Protein AF-A0A651GZU2-F1 (afdb_monomer_lite)

Sequence (256 aa):
MTQTIRIALCSALLLCLLSELKAQYVFEMMNGRQLEVFHFNDSAFIDIRFTYDKNSLRNQRIRQYNENLRYEIAERKGDQLTRAELDALVEKNRKSLRPEKRKETYVSRDEVFAIIGSDGNRQILYEYQPEYGNDYTVREMEEFMLGQRDAMLNYKAPLAFWGGAAFGLLGGLAWQNSIFAVSTPIVWTLGTAIPPIHIKERYMHDPSMKTDPYRAGFARNARSRQMIQGLKGSVIGTVAGVLLYSVLANN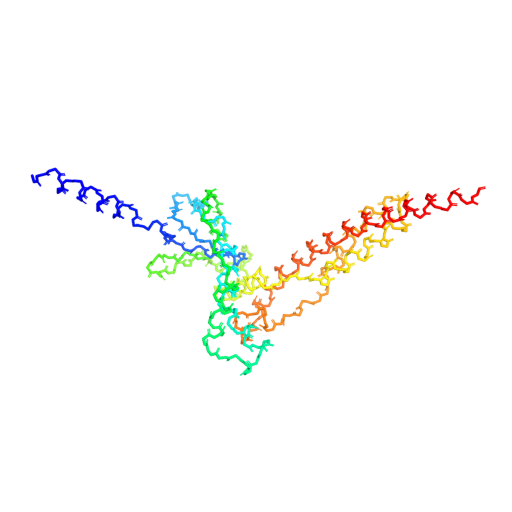VEGIR

Structure (mmCIF, N/CA/C/O backbone):
data_AF-A0A651GZU2-F1
#
_entry.id   AF-A0A651GZU2-F1
#
loop_
_atom_site.group_PDB
_atom_site.id
_atom_site.type_symbol
_atom_site.label_atom_id
_atom_site.label_alt_id
_atom_site.label_comp_id
_atom_site.label_asym_id
_atom_site.label_entity_id
_atom_site.label_seq_id
_atom_site.pdbx_PDB_ins_code
_atom_site.Cartn_x
_atom_site.Cartn_y
_atom_site.Cartn_z
_atom_site.occupancy
_atom_site.B_iso_or_equiv
_atom_site.auth_seq_id
_atom_site.auth_comp_id
_atom_site.auth_asym_id
_atom_site.auth_atom_id
_atom_site.pdbx_PDB_model_num
ATOM 1 N N . MET A 1 1 ? -8.042 41.930 42.481 1.00 55.91 1 MET A N 1
ATOM 2 C CA . MET A 1 1 ? -8.257 40.461 42.521 1.00 55.91 1 MET A CA 1
ATOM 3 C C . MET A 1 1 ? -9.137 39.921 41.387 1.00 55.91 1 MET A C 1
ATOM 5 O O . MET A 1 1 ? -9.062 38.742 41.088 1.00 55.91 1 MET A O 1
ATOM 9 N N . THR A 1 2 ? -9.947 40.747 40.720 1.00 58.69 2 THR A N 1
ATOM 10 C CA . THR A 1 2 ? -10.896 40.325 39.668 1.00 58.69 2 THR A CA 1
ATOM 11 C C . THR A 1 2 ? -10.280 40.129 38.275 1.00 58.69 2 THR A C 1
ATOM 13 O O . THR A 1 2 ? -10.832 39.393 37.462 1.00 58.69 2 THR A O 1
ATOM 16 N N . GLN A 1 3 ? -9.129 40.744 37.982 1.00 61.03 3 GLN A N 1
ATOM 17 C CA . GLN A 1 3 ? -8.496 40.683 36.655 1.00 61.03 3 GLN A CA 1
ATOM 18 C C . GLN A 1 3 ? -7.696 39.390 36.423 1.00 61.03 3 GLN A C 1
ATOM 20 O O . GLN A 1 3 ? -7.779 38.795 35.352 1.00 61.03 3 GLN A O 1
ATOM 25 N N . THR A 1 4 ? -6.986 38.905 37.443 1.00 60.72 4 THR A N 1
ATOM 26 C CA . THR A 1 4 ? -6.216 37.651 37.389 1.00 60.72 4 THR A CA 1
ATOM 27 C C . THR A 1 4 ? -7.116 36.424 37.241 1.00 60.72 4 THR A C 1
ATOM 29 O O . THR A 1 4 ? -6.787 35.513 36.487 1.00 60.72 4 THR A O 1
ATOM 32 N N . ILE A 1 5 ? -8.300 36.438 37.864 1.00 65.88 5 ILE A N 1
ATOM 33 C CA . ILE A 1 5 ? -9.300 35.365 37.732 1.00 65.88 5 ILE A CA 1
ATOM 34 C C . ILE A 1 5 ? -9.856 35.303 36.301 1.00 65.88 5 ILE A C 1
ATOM 36 O O . ILE A 1 5 ? -10.015 34.214 35.758 1.00 65.88 5 ILE A O 1
ATOM 40 N N . ARG A 1 6 ? -10.090 36.451 35.645 1.00 62.12 6 ARG A N 1
ATOM 41 C CA . ARG A 1 6 ? -10.584 36.492 34.254 1.00 62.12 6 ARG A CA 1
ATOM 42 C C . ARG A 1 6 ? -9.559 35.980 33.239 1.00 62.12 6 ARG A C 1
ATOM 44 O O . ARG A 1 6 ? -9.940 35.291 32.299 1.00 62.12 6 ARG A O 1
ATOM 51 N N . ILE A 1 7 ? -8.273 36.274 33.437 1.00 65.88 7 ILE A N 1
ATOM 52 C CA . ILE A 1 7 ? -7.199 35.804 32.545 1.00 65.88 7 ILE A CA 1
ATOM 53 C C . ILE A 1 7 ? -6.989 34.291 32.698 1.00 65.88 7 ILE A C 1
ATOM 55 O O . ILE A 1 7 ? -6.855 33.593 31.692 1.00 65.88 7 ILE A O 1
ATOM 59 N N . ALA A 1 8 ? -7.038 33.768 33.928 1.00 61.47 8 ALA A N 1
ATOM 60 C CA . ALA A 1 8 ? -6.975 32.330 34.194 1.00 61.47 8 ALA A CA 1
ATOM 61 C C . ALA A 1 8 ? -8.190 31.573 33.620 1.00 61.47 8 ALA A C 1
ATOM 63 O O . ALA A 1 8 ? -8.026 30.511 33.024 1.00 61.47 8 ALA A O 1
ATOM 64 N N . LEU A 1 9 ? -9.401 32.142 33.717 1.00 53.81 9 LEU A N 1
ATOM 65 C CA . LEU A 1 9 ? -10.601 31.543 33.123 1.00 53.81 9 LEU A CA 1
ATOM 66 C C . LEU A 1 9 ? -10.538 31.516 31.589 1.00 53.81 9 LEU A C 1
ATOM 68 O O . LEU A 1 9 ? -10.867 30.498 30.991 1.00 53.81 9 LEU A O 1
ATOM 72 N N . CYS A 1 10 ? -10.091 32.604 30.948 1.00 54.59 10 CYS A N 1
ATOM 73 C CA . CYS A 1 10 ? -9.956 32.657 29.488 1.00 54.59 10 CYS A CA 1
ATOM 74 C C . CYS A 1 10 ? -8.882 31.701 28.961 1.00 54.59 10 CYS A C 1
ATOM 76 O O . CYS A 1 10 ? -9.082 31.102 27.912 1.00 54.59 10 CYS A O 1
ATOM 78 N N . SER A 1 11 ? -7.765 31.529 29.672 1.00 54.34 11 SER A N 1
ATOM 79 C CA . SER A 1 11 ? -6.709 30.589 29.267 1.00 54.34 11 SER A CA 1
ATOM 80 C C . SER A 1 11 ? -7.118 29.128 29.480 1.00 54.34 11 SER A C 1
ATOM 82 O O . SER A 1 11 ? -6.839 28.302 28.615 1.00 54.34 11 SER A O 1
ATOM 84 N N . ALA A 1 12 ? -7.873 28.816 30.538 1.00 55.34 12 ALA A N 1
ATOM 85 C CA . ALA A 1 12 ? -8.487 27.499 30.718 1.00 55.34 12 ALA A CA 1
ATOM 86 C C . ALA A 1 12 ? -9.571 27.203 29.659 1.00 55.34 12 ALA A C 1
ATOM 88 O O . ALA A 1 12 ? -9.617 26.100 29.123 1.00 55.34 12 ALA A O 1
ATOM 89 N N . LEU A 1 13 ? -10.392 28.193 29.287 1.00 51.91 13 LEU A N 1
ATOM 90 C CA . LEU A 1 13 ? -11.377 28.071 28.201 1.00 51.91 13 LEU A CA 1
ATOM 91 C C . LEU A 1 13 ? -10.720 27.921 26.821 1.00 51.91 13 LEU A C 1
ATOM 93 O O . LEU A 1 13 ? -11.206 27.138 26.008 1.00 51.91 13 LEU A O 1
ATOM 97 N N . LEU A 1 14 ? -9.597 28.603 26.562 1.00 47.97 14 LEU A N 1
ATOM 98 C CA . LEU A 1 14 ? -8.828 28.434 25.324 1.00 47.97 14 LEU A C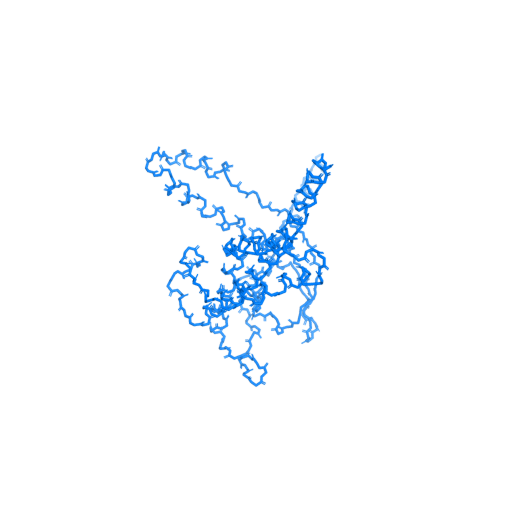A 1
ATOM 99 C C . LEU A 1 14 ? -8.144 27.058 25.257 1.00 47.97 14 LEU A C 1
ATOM 101 O O . LEU A 1 14 ? -8.104 26.457 24.187 1.00 47.97 14 LEU A O 1
ATOM 105 N N . LEU A 1 15 ? -7.647 26.536 26.388 1.00 43.94 15 LEU A N 1
ATOM 106 C CA . LEU A 1 15 ? -7.108 25.173 26.469 1.00 43.94 15 LEU A CA 1
ATOM 107 C C . LEU A 1 15 ? -8.203 24.107 26.300 1.00 43.94 15 LEU A C 1
ATOM 109 O O . LEU A 1 15 ? -7.950 23.091 25.659 1.00 43.94 15 LEU A O 1
ATOM 113 N N . CYS A 1 16 ? -9.420 24.345 26.798 1.00 43.28 16 CYS A N 1
ATOM 114 C CA . CYS A 1 16 ? -10.562 23.455 26.569 1.00 43.28 16 CYS A CA 1
ATOM 115 C C . CYS A 1 16 ? -11.085 23.519 25.123 1.00 43.28 16 CYS A C 1
ATOM 117 O O . CYS A 1 16 ? -11.504 22.497 24.594 1.00 43.28 16 CYS A O 1
ATOM 119 N N . LEU A 1 17 ? -11.014 24.665 24.438 1.00 44.47 17 LEU A N 1
ATOM 120 C CA . LEU A 1 17 ? -11.356 24.771 23.006 1.00 44.47 17 LEU A CA 1
ATOM 121 C C . LEU A 1 17 ? -10.282 24.178 22.078 1.00 44.47 17 LEU A C 1
ATOM 123 O O . LEU A 1 17 ? -10.566 23.868 20.924 1.00 44.47 17 LEU A O 1
ATOM 127 N N . LEU A 1 18 ? -9.064 23.989 22.588 1.00 44.12 18 LEU A N 1
ATOM 128 C CA . LEU A 1 18 ? -7.984 23.252 21.929 1.00 44.12 18 LEU A CA 1
ATOM 129 C C . LEU A 1 18 ? -7.973 21.760 22.294 1.00 44.12 18 LEU A C 1
ATOM 131 O O . LEU A 1 18 ? -7.063 21.047 21.860 1.00 44.12 18 LEU A O 1
ATOM 135 N N . SER A 1 19 ? -8.968 21.277 23.052 1.00 45.12 19 SER A N 1
ATOM 136 C CA . SER A 1 19 ? -9.150 19.846 23.283 1.00 45.12 19 SER A CA 1
ATOM 137 C C . SER A 1 19 ? -9.520 19.151 21.966 1.00 45.12 19 SER A C 1
ATOM 139 O O . SER A 1 19 ? -10.658 19.089 21.525 1.00 45.12 19 SER A O 1
ATOM 141 N N . GLU A 1 20 ? -8.467 18.685 21.302 1.00 51.09 20 GLU A N 1
ATOM 142 C CA . GLU A 1 20 ? -8.437 17.492 20.472 1.00 51.09 20 GLU A CA 1
ATOM 143 C C . GLU A 1 20 ? -9.495 17.419 19.360 1.00 51.09 20 GLU A C 1
ATOM 145 O O . GLU A 1 20 ? -10.413 16.603 19.389 1.00 51.09 20 GLU A O 1
ATOM 150 N N . LEU A 1 21 ? -9.257 18.148 18.264 1.00 53.88 21 LEU A N 1
ATOM 151 C CA . LEU A 1 21 ? -9.738 17.733 16.937 1.00 53.88 21 LEU A CA 1
ATOM 152 C C . LEU A 1 21 ? -8.986 16.464 16.489 1.00 53.88 21 LEU A C 1
ATOM 154 O O . LEU A 1 21 ? -8.267 16.482 15.490 1.00 53.88 21 LEU A O 1
ATOM 158 N N . LYS A 1 22 ? -9.108 15.381 17.264 1.00 68.06 22 LYS A N 1
ATOM 159 C CA . LYS A 1 22 ? -8.737 14.029 16.848 1.00 68.06 22 LYS A CA 1
ATOM 160 C C . LYS A 1 22 ? -9.661 13.611 15.705 1.00 68.06 22 LYS A C 1
ATOM 162 O O . LYS A 1 22 ? -10.775 14.121 15.574 1.00 68.06 22 LYS A O 1
ATOM 167 N N . ALA A 1 23 ? -9.182 12.709 14.852 1.00 73.38 23 ALA A N 1
ATOM 168 C CA . ALA A 1 23 ? -10.022 12.117 13.820 1.00 73.38 23 ALA A CA 1
ATOM 169 C C . ALA A 1 23 ? -11.273 11.513 14.473 1.00 73.38 23 ALA A C 1
ATOM 171 O O . ALA A 1 23 ? -11.166 10.729 15.415 1.00 73.38 23 ALA A O 1
ATOM 172 N N . GLN A 1 24 ? -12.443 11.929 13.997 1.00 87.38 24 GLN A N 1
ATOM 173 C CA . GLN A 1 24 ? -13.726 11.488 14.539 1.00 87.38 24 GLN A CA 1
ATOM 174 C C . GLN A 1 24 ? -14.173 10.172 13.906 1.00 87.38 24 GLN A C 1
ATOM 176 O O . GLN A 1 24 ? -14.943 9.437 14.511 1.00 87.38 24 GLN A O 1
ATOM 181 N N . TYR A 1 25 ? -13.682 9.871 12.703 1.00 93.44 25 TYR A N 1
ATOM 182 C CA . TYR A 1 25 ? -14.081 8.699 11.941 1.00 93.44 25 TYR A CA 1
ATOM 183 C C . TYR A 1 25 ? -12.868 8.027 11.300 1.00 93.44 25 TYR A C 1
ATOM 185 O O . TYR A 1 25 ? -11.870 8.677 10.975 1.00 93.44 25 TYR A O 1
ATOM 193 N N . VAL A 1 26 ? -12.971 6.723 11.065 1.00 94.94 26 VAL A N 1
ATOM 194 C CA . VAL A 1 26 ? -12.041 5.976 10.216 1.00 94.94 26 VAL A CA 1
ATOM 195 C C . VAL A 1 26 ? -12.819 5.400 9.049 1.00 94.94 26 VAL A C 1
ATOM 197 O O . VAL A 1 26 ? -13.748 4.619 9.235 1.00 94.94 26 VAL A O 1
ATOM 200 N N . PHE A 1 27 ? -12.439 5.795 7.838 1.00 96.06 27 PHE A N 1
ATOM 201 C CA . PHE A 1 27 ? -13.004 5.225 6.621 1.00 96.06 27 PHE A CA 1
ATOM 202 C C . PHE A 1 27 ? -12.150 4.038 6.199 1.00 96.06 27 PHE A C 1
ATOM 204 O O . PHE A 1 27 ? -10.947 4.187 5.959 1.00 96.06 27 PHE A O 1
ATOM 211 N N . GLU A 1 28 ? -12.772 2.870 6.100 1.00 96.19 28 GLU A N 1
ATOM 212 C CA . GLU A 1 28 ? -12.188 1.695 5.469 1.00 96.19 28 GLU A CA 1
ATOM 213 C C . GLU A 1 28 ? -12.571 1.699 3.994 1.00 96.19 28 GLU A C 1
ATOM 215 O O . GLU A 1 28 ? -13.737 1.574 3.638 1.00 96.19 28 GLU A O 1
ATOM 220 N N . MET A 1 29 ? -11.580 1.879 3.131 1.00 96.50 29 MET A N 1
ATOM 221 C CA . MET A 1 29 ? -11.772 1.935 1.686 1.00 96.50 29 MET A CA 1
ATOM 222 C C . MET A 1 29 ? -11.686 0.531 1.089 1.00 96.50 29 MET A C 1
ATOM 224 O O . MET A 1 29 ? -10.822 -0.247 1.497 1.00 96.50 29 MET A O 1
ATOM 228 N N . MET A 1 30 ? -12.436 0.262 0.018 1.00 95.44 30 MET A N 1
ATOM 229 C CA . MET A 1 30 ? -12.405 -1.010 -0.727 1.00 95.44 30 MET A CA 1
ATOM 230 C C . MET A 1 30 ? -11.037 -1.376 -1.331 1.00 95.44 30 MET A C 1
ATOM 232 O O . MET A 1 30 ? -10.830 -2.489 -1.803 1.00 95.44 30 MET A O 1
ATOM 236 N N . ASN A 1 31 ? -10.078 -0.446 -1.330 1.00 94.00 31 ASN A N 1
ATOM 237 C CA . ASN A 1 31 ? -8.689 -0.687 -1.734 1.00 94.00 31 ASN A CA 1
ATOM 238 C C . ASN A 1 31 ? -7.745 -1.036 -0.558 1.00 94.00 31 ASN A C 1
ATOM 240 O O . ASN A 1 31 ? -6.517 -1.038 -0.727 1.00 94.00 31 ASN A O 1
ATOM 244 N N . GLY A 1 32 ? -8.300 -1.273 0.635 1.00 93.38 32 GLY A N 1
ATOM 245 C CA . GLY A 1 32 ? -7.585 -1.629 1.861 1.00 93.38 32 GLY A CA 1
ATOM 246 C C . GLY A 1 32 ? -6.998 -0.442 2.632 1.00 93.38 32 GLY A C 1
ATOM 247 O O . GLY A 1 32 ? -6.375 -0.636 3.682 1.00 93.38 32 GLY A O 1
ATOM 248 N N . ARG A 1 33 ? -7.157 0.800 2.147 1.00 94.19 33 ARG A N 1
ATOM 249 C CA . ARG A 1 33 ? -6.709 2.004 2.870 1.00 94.19 33 ARG A CA 1
ATOM 250 C C . ARG A 1 33 ? -7.624 2.307 4.046 1.00 94.19 33 ARG A C 1
ATOM 252 O O . ARG A 1 33 ? -8.837 2.200 3.937 1.00 94.19 33 ARG A O 1
ATOM 259 N N . GLN A 1 34 ? -7.015 2.768 5.132 1.00 94.12 34 GLN A N 1
ATOM 260 C CA . GLN A 1 34 ? -7.721 3.406 6.234 1.00 94.12 34 GLN A CA 1
ATOM 261 C C . GLN A 1 34 ? -7.415 4.897 6.219 1.00 94.12 34 GLN A C 1
ATOM 263 O O . GLN A 1 34 ? -6.249 5.306 6.163 1.00 94.12 34 GLN A O 1
ATOM 268 N N . LEU A 1 35 ? -8.464 5.710 6.225 1.00 94.38 35 LEU A N 1
ATOM 269 C CA . LEU A 1 35 ? -8.351 7.160 6.263 1.00 94.38 35 LEU A CA 1
ATOM 270 C C . LEU A 1 35 ? -8.877 7.653 7.605 1.00 94.38 35 LEU A C 1
ATOM 272 O O . LEU A 1 35 ? -10.022 7.401 7.954 1.00 94.38 35 LEU A O 1
ATOM 276 N N . GLU A 1 36 ? -8.025 8.358 8.344 1.00 92.81 36 GLU A N 1
ATOM 277 C CA . GLU A 1 36 ? -8.431 9.115 9.525 1.00 92.81 36 GLU A CA 1
ATOM 278 C C . GLU A 1 36 ? -9.166 10.375 9.029 1.00 92.81 36 GLU A C 1
ATOM 280 O O . GLU A 1 36 ? -8.565 11.238 8.375 1.00 92.81 36 GLU A O 1
ATOM 285 N N . VAL A 1 37 ? -10.478 10.430 9.273 1.00 93.94 37 VAL A N 1
ATOM 286 C CA . VAL A 1 37 ? -11.408 11.453 8.782 1.00 93.94 37 VAL A CA 1
ATOM 287 C C . VAL A 1 37 ? -11.870 12.335 9.940 1.00 93.94 37 VAL A C 1
ATOM 289 O O . VAL A 1 37 ? -12.304 11.863 10.989 1.00 93.94 37 VAL A O 1
ATOM 292 N N . PHE A 1 38 ? -11.773 13.648 9.749 1.00 91.88 38 PHE A N 1
ATOM 293 C CA . PHE A 1 38 ? -12.134 14.639 10.768 1.00 91.88 38 PHE A CA 1
ATOM 294 C C . PHE A 1 38 ? -13.598 15.050 10.674 1.00 91.88 38 PHE A C 1
ATOM 296 O O . PHE A 1 38 ? -14.260 15.238 11.685 1.00 91.88 38 PHE A O 1
ATOM 303 N N . HIS A 1 39 ? -14.080 15.216 9.447 1.00 89.69 39 HIS A N 1
ATOM 304 C CA . HIS A 1 39 ? -15.441 15.620 9.142 1.00 89.69 39 HIS A CA 1
ATOM 305 C C . HIS A 1 39 ? -15.813 15.060 7.775 1.00 89.69 39 HIS A C 1
ATOM 307 O O . HIS A 1 39 ? -14.976 15.057 6.864 1.00 89.69 39 HIS A O 1
ATOM 313 N N . PHE A 1 40 ? -17.056 14.618 7.633 1.00 92.12 40 PHE A N 1
ATOM 314 C CA . PHE A 1 40 ? -17.629 14.242 6.353 1.00 92.12 40 PHE A CA 1
ATOM 315 C C . PHE A 1 40 ? -19.070 14.730 6.256 1.00 92.12 40 PHE A C 1
ATOM 317 O O . PHE A 1 40 ? -19.744 14.925 7.267 1.00 92.12 40 PHE A O 1
ATOM 324 N N . ASN A 1 41 ? -19.515 14.944 5.026 1.00 89.31 41 ASN A N 1
ATOM 325 C CA . ASN A 1 41 ? -20.879 15.310 4.702 1.00 89.31 41 ASN A CA 1
ATOM 326 C C . ASN A 1 41 ? -21.448 14.254 3.747 1.00 89.31 41 ASN A C 1
ATOM 328 O O . ASN A 1 41 ? -20.964 14.121 2.623 1.00 89.31 41 ASN A O 1
ATOM 332 N N . ASP A 1 42 ? -22.466 13.533 4.217 1.00 83.31 42 ASP A N 1
ATOM 333 C CA . ASP A 1 42 ? -23.165 12.465 3.486 1.00 83.31 42 ASP A CA 1
ATOM 334 C C . ASP A 1 42 ? -24.478 12.947 2.836 1.00 83.31 42 ASP A C 1
ATOM 336 O O . ASP A 1 42 ? -25.375 12.169 2.539 1.00 83.31 42 ASP A O 1
ATOM 340 N N . SER A 1 43 ? -24.643 14.261 2.645 1.00 76.12 43 SER A N 1
ATOM 341 C CA . SER A 1 43 ? -25.852 14.823 2.014 1.00 76.12 43 SER A CA 1
ATOM 342 C C . SER A 1 43 ? -25.973 14.522 0.517 1.00 76.12 43 SER A C 1
ATOM 344 O O . SER A 1 43 ? -27.037 14.736 -0.063 1.00 76.12 43 SER A O 1
ATOM 346 N N . ALA A 1 44 ? -24.906 14.038 -0.121 1.00 67.31 44 ALA A N 1
ATOM 347 C CA . ALA A 1 44 ? -24.925 13.631 -1.515 1.00 67.31 44 ALA A CA 1
ATOM 348 C C . ALA A 1 44 ? -25.074 12.108 -1.603 1.00 67.31 44 ALA A C 1
ATOM 350 O O . ALA A 1 44 ? -24.229 11.363 -1.124 1.00 67.31 44 ALA A O 1
ATOM 351 N N . PHE A 1 45 ? -26.133 11.650 -2.274 1.00 72.38 45 PHE A N 1
ATOM 352 C CA . PHE A 1 45 ? -26.441 10.225 -2.456 1.00 72.38 45 PHE A CA 1
ATOM 353 C C . PHE A 1 45 ? -25.358 9.422 -3.206 1.00 72.38 45 PHE A C 1
ATOM 355 O O . PHE A 1 45 ? -25.438 8.199 -3.239 1.00 72.38 45 PHE A O 1
ATOM 362 N N . ILE A 1 46 ? -24.375 10.089 -3.821 1.00 81.75 46 ILE A N 1
ATOM 363 C CA . ILE A 1 46 ? -23.365 9.469 -4.692 1.00 81.75 46 ILE A CA 1
ATOM 364 C C . ILE A 1 46 ? -21.962 9.636 -4.093 1.00 81.75 46 ILE A C 1
ATOM 366 O O . ILE A 1 46 ? -21.291 8.646 -3.814 1.00 81.75 46 ILE A O 1
ATOM 370 N N . ASP A 1 47 ? -21.547 10.880 -3.833 1.00 91.75 47 ASP A N 1
ATOM 371 C CA . ASP A 1 47 ? -20.189 11.196 -3.387 1.00 91.75 47 ASP A CA 1
ATOM 372 C C . ASP A 1 47 ? -20.145 11.664 -1.932 1.00 91.75 47 ASP A C 1
ATOM 374 O O . ASP A 1 47 ? -20.716 12.692 -1.567 1.00 91.75 47 ASP A O 1
ATOM 378 N N . ILE A 1 48 ? -19.350 10.984 -1.113 1.00 93.19 48 ILE A N 1
ATOM 379 C CA . ILE A 1 48 ? -19.058 11.405 0.253 1.00 93.19 48 ILE A CA 1
ATOM 380 C C . ILE A 1 48 ? -17.930 12.430 0.202 1.00 93.19 48 ILE A C 1
ATOM 382 O O . ILE A 1 48 ? -16.800 12.124 -0.193 1.00 93.19 48 ILE A O 1
ATOM 386 N N . ARG A 1 49 ? -18.207 13.661 0.642 1.00 94.44 49 ARG A N 1
ATOM 387 C CA . ARG A 1 49 ? -17.175 14.692 0.800 1.00 94.44 49 ARG A CA 1
ATOM 388 C C . ARG A 1 49 ? -16.606 14.643 2.208 1.00 94.44 49 ARG A C 1
ATOM 390 O O . ARG A 1 49 ? -17.359 14.696 3.175 1.00 94.44 49 ARG A O 1
ATOM 397 N N . PHE A 1 50 ? -15.284 14.590 2.339 1.00 94.56 50 PHE A N 1
ATOM 398 C CA . PHE A 1 50 ? -14.638 14.465 3.641 1.00 94.56 50 PHE A CA 1
ATOM 399 C C . PHE A 1 50 ? -13.262 15.130 3.708 1.00 94.56 50 PHE A C 1
ATOM 401 O O . PHE A 1 50 ? -12.575 15.338 2.705 1.00 94.56 50 PHE A O 1
ATOM 408 N N . THR A 1 51 ? -12.845 15.453 4.933 1.00 95.38 51 THR A N 1
ATOM 409 C CA . THR A 1 51 ? -11.503 15.959 5.242 1.00 95.38 51 THR A CA 1
ATOM 410 C C . THR A 1 51 ? -10.702 14.879 5.951 1.00 95.38 51 THR A C 1
ATOM 412 O O . THR A 1 51 ? -11.110 14.405 7.010 1.00 95.38 51 THR A O 1
ATOM 415 N N . TYR A 1 52 ? -9.540 14.525 5.401 1.00 94.88 52 TYR A N 1
ATOM 416 C CA . TYR A 1 52 ? -8.688 13.454 5.924 1.00 94.88 52 TYR A CA 1
ATOM 417 C C . TYR A 1 52 ? -7.238 13.892 6.126 1.00 94.88 52 TYR A C 1
ATOM 419 O O . TYR A 1 52 ? -6.778 14.874 5.531 1.00 94.88 52 TYR A O 1
ATOM 427 N N . ASP A 1 53 ? -6.491 13.140 6.939 1.00 94.06 53 ASP A N 1
ATOM 428 C CA . ASP A 1 53 ? -5.041 13.314 7.046 1.00 94.06 53 ASP A CA 1
ATOM 429 C C . ASP A 1 53 ? -4.319 12.664 5.853 1.00 94.06 53 ASP A C 1
ATOM 431 O O . ASP A 1 53 ? -4.234 11.443 5.724 1.00 94.06 53 ASP A O 1
ATOM 435 N N . LYS A 1 54 ? -3.699 13.481 4.994 1.00 93.88 54 LYS A N 1
ATOM 436 C CA . LYS A 1 54 ? -2.866 13.013 3.876 1.00 93.88 54 LYS A CA 1
ATOM 437 C C . LYS A 1 54 ? -1.676 12.167 4.344 1.00 93.88 54 LYS A C 1
ATOM 439 O O . LYS A 1 54 ? -1.160 11.355 3.570 1.00 93.88 54 LYS A O 1
ATOM 444 N N . ASN A 1 55 ? -1.207 12.372 5.573 1.00 94.00 55 ASN A N 1
ATOM 445 C CA . ASN A 1 55 ? -0.108 11.616 6.158 1.00 94.00 55 ASN A CA 1
ATOM 446 C C . ASN A 1 55 ? -0.563 10.332 6.871 1.00 94.00 55 ASN A C 1
ATOM 448 O O . ASN A 1 55 ? 0.322 9.576 7.277 1.00 94.00 55 ASN A O 1
ATOM 452 N N . SER A 1 56 ? -1.866 10.018 6.933 1.00 91.31 56 SER A N 1
ATOM 453 C CA . SER A 1 56 ? -2.412 8.890 7.706 1.00 91.31 56 SER A CA 1
ATOM 454 C C . SER A 1 56 ? -1.716 7.566 7.389 1.00 91.31 56 SER A C 1
ATOM 456 O O . SER A 1 56 ? -1.139 6.938 8.268 1.00 91.31 56 SER A O 1
ATOM 458 N N . LEU A 1 57 ? -1.626 7.189 6.109 1.00 90.06 57 LEU A N 1
ATOM 459 C CA . LEU A 1 57 ? -0.995 5.936 5.679 1.00 90.06 57 LEU A CA 1
ATOM 460 C C . LEU A 1 57 ? 0.502 5.890 6.021 1.00 90.06 57 LEU A C 1
ATOM 462 O O . LEU A 1 57 ? 1.075 4.836 6.298 1.00 90.06 57 LEU A O 1
ATOM 466 N N . ARG A 1 58 ? 1.179 7.041 5.967 1.00 92.50 58 ARG A N 1
ATOM 467 C CA . ARG A 1 58 ? 2.593 7.122 6.337 1.00 92.50 58 ARG A CA 1
ATOM 468 C C . ARG A 1 58 ? 2.764 7.000 7.847 1.00 92.50 58 ARG A C 1
ATOM 470 O O . ARG A 1 58 ? 3.681 6.306 8.277 1.00 92.50 58 ARG A O 1
ATOM 477 N N . ASN A 1 59 ? 1.890 7.638 8.613 1.00 92.75 59 ASN A N 1
ATOM 478 C CA . ASN A 1 59 ? 1.839 7.537 10.061 1.00 92.75 59 ASN A CA 1
ATOM 479 C C . ASN A 1 59 ? 1.484 6.110 10.499 1.00 92.75 59 ASN A C 1
ATOM 481 O O . ASN A 1 59 ? 2.150 5.595 11.386 1.00 92.75 59 ASN A O 1
ATOM 485 N N . GLN A 1 60 ? 0.581 5.415 9.804 1.00 90.56 60 GLN A N 1
ATOM 486 C CA . GLN A 1 60 ? 0.269 4.000 10.027 1.00 90.56 60 GLN A CA 1
ATOM 487 C C . GLN A 1 60 ? 1.507 3.111 9.858 1.00 90.56 60 GLN A C 1
ATOM 489 O O . GLN A 1 60 ? 1.827 2.331 10.748 1.00 90.56 60 GLN A O 1
ATOM 494 N N . ARG A 1 61 ? 2.289 3.296 8.781 1.00 91.19 61 ARG A N 1
ATOM 495 C CA . ARG A 1 61 ? 3.573 2.582 8.620 1.00 91.19 61 ARG A CA 1
ATOM 496 C C . ARG A 1 61 ? 4.573 2.896 9.731 1.00 91.19 61 ARG A C 1
ATOM 498 O O . ARG A 1 61 ? 5.368 2.036 10.090 1.00 91.19 61 ARG A O 1
ATOM 505 N N . ILE A 1 62 ? 4.593 4.135 10.225 1.00 92.94 62 ILE A N 1
ATOM 506 C CA . ILE A 1 62 ? 5.476 4.535 11.327 1.00 92.94 62 ILE A CA 1
ATOM 507 C C . ILE A 1 62 ? 5.022 3.889 12.640 1.00 92.94 62 ILE A C 1
ATOM 509 O O . ILE A 1 62 ? 5.877 3.377 13.355 1.00 92.94 62 ILE A O 1
ATOM 513 N N . ARG A 1 63 ? 3.713 3.869 12.933 1.00 91.50 63 ARG A N 1
ATOM 514 C CA . ARG A 1 63 ? 3.132 3.182 14.099 1.00 91.50 63 ARG A CA 1
ATOM 515 C C . ARG A 1 63 ? 3.510 1.703 14.079 1.00 91.50 63 ARG A C 1
ATOM 517 O O . ARG A 1 63 ? 4.200 1.260 14.986 1.00 91.50 63 ARG A O 1
ATOM 524 N N . GLN A 1 64 ? 3.238 1.017 12.971 1.00 90.12 64 GLN A N 1
ATOM 525 C CA . GLN A 1 64 ? 3.576 -0.396 12.802 1.00 90.12 64 GLN A CA 1
ATOM 526 C C . GLN A 1 64 ? 5.090 -0.666 12.904 1.00 90.12 64 GLN A C 1
ATOM 528 O O . GLN A 1 64 ? 5.521 -1.637 13.518 1.00 90.12 64 GLN A O 1
ATOM 533 N N . TYR A 1 65 ? 5.930 0.204 12.329 1.00 91.12 65 TYR A N 1
ATOM 534 C CA . TYR A 1 65 ? 7.384 0.105 12.490 1.00 91.12 65 TYR A CA 1
ATOM 535 C C . TYR A 1 65 ? 7.800 0.253 13.957 1.00 91.12 65 TYR A C 1
ATOM 537 O O . TYR A 1 65 ? 8.622 -0.521 14.428 1.00 91.12 65 TYR A O 1
ATOM 545 N N . ASN A 1 66 ? 7.244 1.233 14.673 1.00 92.00 66 ASN A N 1
ATOM 546 C CA . ASN A 1 66 ? 7.565 1.483 16.076 1.00 92.00 66 ASN A CA 1
ATOM 547 C C . ASN A 1 66 ? 7.075 0.344 16.989 1.00 92.00 66 ASN A C 1
ATOM 549 O O . ASN A 1 66 ? 7.780 -0.005 17.929 1.00 92.00 66 ASN A O 1
ATOM 553 N N . GLU A 1 67 ? 5.915 -0.250 16.698 1.00 89.31 67 GLU A N 1
ATOM 554 C CA . GLU A 1 67 ? 5.384 -1.430 17.399 1.00 89.31 67 GLU A CA 1
ATOM 555 C C . GLU A 1 67 ? 6.311 -2.641 17.228 1.00 89.31 67 GLU A C 1
ATOM 557 O O . GLU A 1 67 ? 6.671 -3.303 18.201 1.00 89.31 67 GLU A O 1
ATOM 562 N N . ASN A 1 68 ? 6.788 -2.875 16.003 1.00 89.00 68 ASN A N 1
ATOM 563 C CA . ASN A 1 68 ? 7.669 -4.001 15.691 1.00 89.00 68 ASN A CA 1
ATOM 564 C C . ASN A 1 68 ? 9.137 -3.772 16.087 1.00 89.00 68 ASN A C 1
ATOM 566 O O . ASN A 1 68 ? 9.918 -4.722 16.144 1.00 89.00 68 ASN A O 1
ATOM 570 N N . LEU A 1 69 ? 9.528 -2.530 16.385 1.00 90.56 69 LEU A N 1
ATOM 571 C CA . LEU A 1 69 ? 10.916 -2.138 16.628 1.00 90.56 69 LEU A CA 1
ATOM 572 C C . LEU A 1 69 ? 11.547 -2.898 17.797 1.00 90.56 69 LEU A C 1
ATOM 574 O O . LEU A 1 69 ? 12.712 -3.288 17.726 1.00 90.56 69 LEU A O 1
ATOM 578 N N . ARG A 1 70 ? 10.775 -3.133 18.863 1.00 87.00 70 ARG A N 1
ATOM 579 C CA . ARG A 1 70 ? 11.246 -3.882 20.033 1.00 87.00 70 ARG A CA 1
ATOM 580 C C . ARG A 1 70 ? 11.621 -5.312 19.661 1.00 87.00 70 ARG A C 1
ATOM 582 O O . ARG A 1 70 ? 12.714 -5.756 20.004 1.00 87.00 70 ARG A O 1
ATOM 589 N N . TYR A 1 71 ? 10.738 -5.994 18.937 1.00 87.62 71 TYR A N 1
ATOM 590 C CA . TYR A 1 71 ? 10.960 -7.362 18.477 1.00 87.62 71 TYR A CA 1
ATOM 591 C C . TYR A 1 71 ? 12.150 -7.434 17.513 1.00 87.62 71 TYR A C 1
ATOM 593 O O . TYR A 1 71 ? 13.025 -8.272 17.686 1.00 87.62 71 TYR A O 1
ATOM 601 N N . GLU A 1 72 ? 12.257 -6.491 16.572 1.00 88.50 72 GLU A N 1
ATOM 602 C CA . GLU A 1 72 ? 13.346 -6.449 15.584 1.00 88.50 72 GLU A CA 1
ATOM 603 C C . GLU A 1 72 ? 14.727 -6.170 16.215 1.00 88.50 72 GLU A C 1
ATOM 605 O O . GLU A 1 72 ? 15.764 -6.591 15.694 1.00 88.50 72 GLU A O 1
ATOM 610 N N . ILE A 1 73 ? 14.784 -5.403 17.310 1.00 88.62 73 ILE A N 1
ATOM 611 C CA . ILE A 1 73 ? 16.034 -5.160 18.048 1.00 88.62 73 ILE A CA 1
ATOM 612 C C . ILE A 1 73 ? 16.397 -6.385 18.890 1.00 88.62 73 ILE A C 1
ATOM 614 O O . ILE A 1 73 ? 17.561 -6.789 18.874 1.00 88.62 73 ILE A O 1
ATOM 618 N N . ALA A 1 74 ? 15.420 -6.979 19.580 1.00 86.44 74 ALA A N 1
ATOM 619 C CA . ALA A 1 74 ? 15.616 -8.190 20.371 1.00 86.44 74 ALA A CA 1
ATOM 620 C C . ALA A 1 74 ? 16.101 -9.364 19.504 1.00 86.44 74 ALA A C 1
ATOM 622 O O . ALA A 1 74 ? 17.084 -10.008 19.850 1.00 86.44 74 ALA A O 1
ATOM 623 N N . GLU A 1 75 ? 15.502 -9.580 18.331 1.00 88.31 75 GLU A N 1
ATOM 624 C CA . GLU A 1 75 ? 15.911 -10.639 17.398 1.00 88.31 75 GLU A CA 1
ATOM 625 C C . GLU A 1 75 ? 17.357 -10.455 16.906 1.00 88.31 75 GLU A C 1
ATOM 627 O O . GLU A 1 75 ? 18.124 -11.411 16.831 1.00 88.31 75 GLU A O 1
ATOM 632 N N . ARG A 1 76 ? 17.769 -9.216 16.604 1.00 88.50 76 ARG A N 1
ATOM 633 C CA . ARG A 1 76 ? 19.117 -8.935 16.081 1.00 88.50 76 ARG A CA 1
ATOM 634 C C . ARG A 1 76 ? 20.226 -9.015 17.122 1.00 88.50 76 ARG A C 1
ATOM 636 O O . ARG A 1 76 ? 21.365 -9.288 16.754 1.00 88.50 76 ARG A O 1
ATOM 643 N N . LYS A 1 77 ? 19.930 -8.673 18.376 1.00 87.31 77 LYS A N 1
ATOM 644 C CA . LYS A 1 77 ? 20.937 -8.539 19.442 1.00 87.31 77 LYS A CA 1
ATOM 645 C C . LYS A 1 77 ? 20.861 -9.648 20.499 1.00 87.31 77 LYS A C 1
ATOM 647 O O . LYS A 1 77 ? 21.769 -9.744 21.319 1.00 87.31 77 LYS A O 1
ATOM 652 N N . GLY A 1 78 ? 19.842 -10.507 20.439 1.00 75.00 78 GLY A N 1
ATOM 653 C CA . GLY A 1 78 ? 19.666 -11.650 21.335 1.00 75.00 78 GLY A CA 1
ATOM 654 C C . GLY A 1 78 ? 19.617 -11.257 22.815 1.00 75.00 78 GLY A C 1
ATOM 655 O O . GLY A 1 78 ? 19.301 -10.118 23.162 1.00 75.00 78 GLY A O 1
ATOM 656 N N . ASP A 1 79 ? 19.999 -12.194 23.684 1.00 78.06 79 ASP A N 1
ATOM 657 C CA . ASP A 1 79 ? 20.001 -12.044 25.151 1.00 78.06 79 ASP A CA 1
ATOM 658 C C . ASP A 1 79 ? 21.091 -11.096 25.692 1.00 78.06 79 ASP A C 1
ATOM 660 O O . ASP A 1 79 ? 21.279 -10.972 26.899 1.00 78.06 79 ASP A O 1
ATOM 664 N N . GLN A 1 80 ? 21.840 -10.419 24.816 1.00 83.69 80 GLN A N 1
ATOM 665 C CA . GLN A 1 80 ? 22.972 -9.568 25.204 1.00 83.69 80 GLN A CA 1
ATOM 666 C C . GLN A 1 80 ? 22.551 -8.208 25.778 1.00 83.69 80 GLN A C 1
ATOM 668 O O . GLN A 1 80 ? 23.398 -7.465 26.265 1.00 83.69 80 GLN A O 1
ATOM 673 N N . LEU A 1 81 ? 21.268 -7.853 25.686 1.00 84.56 81 LEU A N 1
ATOM 674 C CA . LEU A 1 81 ? 20.743 -6.569 26.140 1.00 84.56 81 LEU A CA 1
ATOM 675 C C . LEU A 1 81 ? 19.958 -6.721 27.431 1.00 84.56 81 LEU A C 1
ATOM 677 O O . LEU A 1 81 ? 19.011 -7.504 27.520 1.00 84.56 81 LEU A O 1
ATOM 681 N N . THR A 1 82 ? 20.254 -5.855 28.390 1.00 91.31 82 THR A N 1
ATOM 682 C CA . THR A 1 82 ? 19.337 -5.636 29.505 1.00 91.31 82 THR A CA 1
ATOM 683 C C . THR A 1 82 ? 18.044 -4.978 29.011 1.00 91.31 82 THR A C 1
ATOM 685 O O . THR A 1 82 ? 18.011 -4.267 28.001 1.00 91.31 82 THR A O 1
ATOM 688 N N . ARG A 1 83 ? 16.947 -5.162 29.757 1.00 88.06 83 ARG A N 1
ATOM 689 C CA . ARG A 1 83 ? 15.648 -4.542 29.438 1.00 88.06 83 ARG A CA 1
ATOM 690 C C . ARG A 1 83 ? 15.747 -3.017 29.296 1.00 88.06 83 ARG A C 1
ATOM 692 O O . ARG A 1 83 ? 15.140 -2.457 28.391 1.00 88.06 83 ARG A O 1
ATOM 699 N N . ALA A 1 84 ? 16.544 -2.370 30.147 1.00 91.25 84 ALA A N 1
ATOM 700 C CA . ALA A 1 84 ? 16.747 -0.924 30.120 1.00 91.25 84 ALA A CA 1
ATOM 701 C C . ALA A 1 84 ? 17.494 -0.459 28.857 1.00 91.25 84 ALA A C 1
ATOM 703 O O . ALA A 1 84 ? 17.107 0.532 28.240 1.00 91.25 84 ALA A O 1
ATOM 704 N N . GLU A 1 85 ? 18.527 -1.189 28.431 1.00 91.88 85 GLU A N 1
ATOM 705 C CA . GLU A 1 85 ? 19.250 -0.887 27.191 1.00 91.88 85 GLU A CA 1
ATOM 706 C C . GLU A 1 85 ? 18.377 -1.114 25.955 1.00 91.88 85 GLU A C 1
ATOM 708 O O . GLU A 1 85 ? 18.422 -0.318 25.015 1.00 91.88 85 GLU A O 1
ATOM 713 N N . LEU A 1 86 ? 17.556 -2.171 25.956 1.00 90.31 86 LEU A N 1
ATOM 714 C CA . LEU A 1 86 ? 16.588 -2.424 24.892 1.00 90.31 86 LEU A CA 1
ATOM 715 C C . LEU A 1 86 ? 15.590 -1.268 24.775 1.00 90.31 86 LEU A C 1
ATOM 717 O O . LEU A 1 86 ? 15.393 -0.751 23.678 1.00 90.31 86 LEU A O 1
ATOM 721 N N . ASP A 1 87 ? 15.002 -0.837 25.890 1.00 91.88 87 ASP A N 1
ATOM 722 C CA . ASP A 1 87 ? 14.024 0.252 25.902 1.00 91.88 87 ASP A CA 1
ATOM 723 C C . ASP A 1 87 ? 14.671 1.583 25.448 1.00 91.88 87 ASP A C 1
ATOM 725 O O . ASP A 1 87 ? 14.096 2.304 24.629 1.00 91.88 87 ASP A O 1
ATOM 729 N N . ALA A 1 88 ? 15.916 1.864 25.857 1.00 93.50 88 ALA A N 1
ATOM 730 C CA . ALA A 1 88 ? 16.673 3.027 25.383 1.00 93.50 88 ALA A CA 1
ATOM 731 C C . ALA A 1 88 ? 16.967 2.974 23.869 1.00 93.50 88 ALA A C 1
ATOM 733 O O . ALA A 1 88 ? 16.887 3.990 23.173 1.00 93.50 88 ALA A O 1
ATOM 734 N N . LEU A 1 89 ? 17.287 1.792 23.330 1.00 91.81 89 LEU A N 1
ATOM 735 C CA . LEU A 1 89 ? 17.498 1.596 21.893 1.00 91.81 89 LEU A CA 1
ATOM 736 C C . LEU A 1 89 ? 16.204 1.713 21.087 1.00 91.81 89 LEU A C 1
ATOM 738 O O . LEU A 1 89 ? 16.240 2.236 19.970 1.00 91.81 89 LEU A O 1
ATOM 742 N N . VAL A 1 90 ? 15.085 1.221 21.622 1.00 92.44 90 VAL A N 1
ATOM 743 C CA . VAL A 1 90 ? 13.762 1.372 21.008 1.00 92.44 90 VAL A CA 1
ATOM 744 C C . VAL A 1 90 ? 13.418 2.851 20.915 1.00 92.44 90 VAL A C 1
ATOM 746 O O . VAL A 1 90 ? 13.120 3.321 19.821 1.00 92.44 90 VAL A O 1
ATOM 749 N N . GLU A 1 91 ? 13.550 3.607 22.006 1.00 93.94 91 GLU A N 1
ATOM 750 C CA . GLU A 1 91 ? 13.218 5.034 21.997 1.00 93.94 91 GLU A CA 1
ATOM 751 C C . GLU A 1 91 ? 14.152 5.830 21.074 1.00 93.94 91 GLU A C 1
ATOM 753 O O . GLU A 1 91 ? 13.692 6.655 20.288 1.00 93.94 91 GLU A O 1
ATOM 758 N N . LYS A 1 92 ? 15.451 5.501 21.051 1.00 95.44 92 LYS A N 1
ATOM 759 C CA . LYS A 1 92 ? 16.419 6.112 20.125 1.00 95.44 92 LYS A CA 1
ATOM 760 C C . LYS A 1 92 ? 16.076 5.877 18.649 1.00 95.44 92 LYS A C 1
ATOM 762 O O . LYS A 1 92 ? 16.312 6.754 17.821 1.00 95.44 92 LYS A O 1
ATOM 767 N N . ASN A 1 93 ? 15.581 4.689 18.297 1.00 93.88 93 ASN A N 1
ATOM 768 C CA . ASN A 1 93 ? 15.276 4.317 16.909 1.00 93.88 93 ASN A CA 1
ATOM 769 C C . ASN A 1 93 ? 13.812 4.565 16.517 1.00 93.88 93 ASN A C 1
ATOM 771 O O . ASN A 1 93 ? 13.432 4.324 15.360 1.00 93.88 93 ASN A O 1
ATOM 775 N N . ARG A 1 94 ? 12.991 5.026 17.463 1.00 94.31 94 ARG A N 1
ATOM 776 C CA . ARG A 1 94 ? 11.586 5.342 17.251 1.00 94.31 94 ARG A CA 1
ATOM 777 C C . ARG A 1 94 ? 11.462 6.477 16.245 1.00 94.31 94 ARG A C 1
ATOM 779 O O . ARG A 1 94 ? 12.117 7.511 16.337 1.00 94.31 94 ARG A O 1
ATOM 786 N N . LYS A 1 95 ? 10.590 6.295 15.259 1.00 95.00 95 LYS A N 1
ATOM 787 C CA . LYS A 1 95 ? 10.296 7.334 14.271 1.00 95.00 95 LYS A CA 1
ATOM 788 C C . LYS A 1 95 ? 9.161 8.207 14.782 1.00 95.00 95 LYS A C 1
ATOM 790 O O . LYS A 1 95 ? 8.114 7.690 15.176 1.00 95.00 95 LYS A O 1
ATOM 795 N N . SER A 1 96 ? 9.351 9.522 14.728 1.00 94.06 96 SER A N 1
ATOM 796 C CA . SER A 1 96 ? 8.285 10.476 15.020 1.00 94.06 96 SER A CA 1
ATOM 797 C C . SER A 1 96 ? 7.203 10.423 13.941 1.00 94.06 96 SER A C 1
ATOM 799 O O . SER A 1 96 ? 7.479 10.235 12.749 1.00 94.06 96 SER A O 1
ATOM 801 N N . LEU A 1 97 ? 5.950 10.570 14.373 1.00 93.56 97 LEU A N 1
ATOM 802 C CA . LEU A 1 97 ? 4.830 10.732 13.456 1.00 93.56 97 LEU A CA 1
ATOM 803 C C . LEU A 1 97 ? 4.967 12.063 12.723 1.00 93.56 97 LEU A C 1
ATOM 805 O O . LEU A 1 97 ? 5.502 13.041 13.246 1.00 93.56 97 LEU A O 1
ATOM 809 N N . ARG A 1 98 ? 4.485 12.098 11.485 1.00 92.62 98 ARG A N 1
ATOM 810 C CA . ARG A 1 98 ? 4.401 13.349 10.742 1.00 92.62 98 ARG A CA 1
ATOM 811 C C . ARG A 1 98 ? 3.213 14.162 11.235 1.00 92.62 98 ARG A C 1
ATOM 813 O O . ARG A 1 98 ? 2.184 13.555 11.536 1.00 92.62 98 ARG A O 1
ATOM 820 N N . PRO A 1 99 ? 3.331 15.502 11.245 1.00 92.62 99 PRO A N 1
ATOM 821 C CA . PRO A 1 99 ? 2.202 16.354 11.569 1.00 92.62 99 PRO A CA 1
ATOM 822 C C . PRO A 1 99 ? 1.059 16.084 10.593 1.00 92.62 99 PRO A C 1
ATOM 824 O O . PRO A 1 99 ? 1.289 15.799 9.410 1.00 92.62 99 PRO A O 1
ATOM 827 N N . GLU A 1 100 ? -0.162 16.170 11.101 1.00 91.25 100 GLU A N 1
ATOM 828 C CA . GLU A 1 100 ? -1.373 16.008 10.307 1.00 91.25 100 GLU A CA 1
ATOM 829 C C . GLU A 1 100 ? -1.376 17.011 9.149 1.00 91.25 100 GLU A C 1
ATOM 831 O O . GLU A 1 100 ? -1.086 18.198 9.316 1.00 91.25 100 GLU A O 1
ATOM 836 N N . LYS A 1 101 ? -1.701 16.535 7.948 1.00 94.12 101 LYS A N 1
ATOM 837 C CA . LYS A 1 101 ? -1.883 17.381 6.771 1.00 94.12 101 LYS A CA 1
ATOM 838 C C . LYS A 1 101 ? -3.277 17.161 6.218 1.00 94.12 101 LYS A C 1
ATOM 840 O O . LYS A 1 101 ? -3.492 16.278 5.388 1.00 94.12 101 LYS A O 1
ATOM 845 N N . ARG A 1 102 ? -4.203 18.005 6.664 1.00 93.88 102 ARG A N 1
ATOM 846 C CA . ARG A 1 102 ? -5.608 17.948 6.263 1.00 93.88 102 ARG A CA 1
ATOM 847 C C . ARG A 1 102 ? -5.760 18.247 4.777 1.00 93.88 102 ARG A C 1
ATOM 849 O O . ARG A 1 102 ? -5.150 19.181 4.251 1.00 93.88 102 ARG A O 1
ATOM 856 N N . LYS A 1 103 ? -6.554 17.425 4.102 1.00 95.06 103 LYS A N 1
ATOM 857 C CA . LYS A 1 103 ? -6.952 17.621 2.714 1.00 95.06 103 LYS A CA 1
ATOM 858 C C . LYS A 1 103 ? -8.427 17.267 2.576 1.00 95.06 103 LYS A C 1
ATOM 860 O O . LYS A 1 103 ? -8.852 16.219 3.051 1.00 95.06 103 LYS A O 1
ATOM 865 N N . GLU A 1 104 ? -9.169 18.132 1.904 1.00 94.88 104 GLU A N 1
ATOM 866 C CA . GLU A 1 104 ? -10.540 17.854 1.493 1.00 94.88 104 GLU A CA 1
ATOM 867 C C . GLU A 1 104 ? -10.540 17.060 0.183 1.00 94.88 104 GLU A C 1
ATOM 869 O O . GLU A 1 104 ? -9.728 17.303 -0.721 1.00 94.88 104 GLU A O 1
ATOM 874 N N . THR A 1 105 ? -11.411 16.064 0.103 1.00 94.75 105 THR A N 1
ATOM 875 C CA . THR A 1 105 ? -11.616 15.245 -1.089 1.00 94.75 105 THR A CA 1
ATOM 876 C C . THR A 1 105 ? -13.050 14.734 -1.116 1.00 94.75 105 THR A C 1
ATOM 878 O O . THR A 1 105 ? -13.788 14.853 -0.138 1.00 94.75 105 THR A O 1
ATOM 881 N N . TYR A 1 106 ? -13.436 14.167 -2.246 1.00 94.56 106 TYR A N 1
ATOM 882 C CA . TYR A 1 106 ? -14.640 13.366 -2.377 1.00 94.56 106 TYR A CA 1
ATOM 883 C C . TYR A 1 106 ? -14.247 11.929 -2.711 1.00 94.56 106 TYR A C 1
ATOM 885 O O . TYR A 1 106 ? -13.132 11.684 -3.192 1.00 94.56 106 TYR A O 1
ATOM 893 N N . VAL A 1 107 ? -15.139 10.999 -2.403 1.00 95.00 107 VAL A N 1
ATOM 894 C CA . VAL A 1 107 ? -15.062 9.607 -2.829 1.00 95.00 107 VAL A CA 1
ATOM 895 C C . VAL A 1 107 ? -16.469 9.098 -3.084 1.00 95.00 107 VAL A C 1
ATOM 897 O O . VAL A 1 107 ? -17.386 9.477 -2.357 1.00 95.00 107 VAL A O 1
ATOM 900 N N . SER A 1 108 ? -16.633 8.253 -4.092 1.00 94.19 108 SER A N 1
ATOM 901 C CA . SER A 1 108 ? -17.917 7.609 -4.329 1.00 94.19 108 SER A CA 1
ATOM 902 C C . SER A 1 108 ? -18.229 6.631 -3.192 1.00 94.19 108 SER A C 1
ATOM 904 O O . SER A 1 108 ? -17.325 6.034 -2.594 1.00 94.19 108 SER A O 1
ATOM 906 N N . ARG A 1 109 ? -19.512 6.502 -2.843 1.00 91.81 109 ARG A N 1
ATOM 907 C CA . ARG A 1 109 ? -19.968 5.665 -1.720 1.00 91.81 109 ARG A CA 1
ATOM 908 C C . ARG A 1 109 ? -19.596 4.193 -1.903 1.00 91.81 109 ARG A C 1
ATOM 910 O O . ARG A 1 109 ? -19.249 3.537 -0.927 1.00 91.81 109 ARG A O 1
ATOM 917 N N . ASP A 1 110 ? -19.618 3.710 -3.141 1.00 92.50 110 ASP A N 1
ATOM 918 C CA . ASP A 1 110 ? -19.228 2.350 -3.526 1.00 92.50 110 ASP A CA 1
ATOM 919 C C . ASP A 1 110 ? -17.731 2.065 -3.334 1.00 92.50 110 ASP A C 1
ATOM 921 O O . ASP A 1 110 ? -17.343 0.909 -3.284 1.00 92.50 110 ASP A O 1
ATOM 925 N N . GLU A 1 111 ? -16.872 3.073 -3.170 1.00 94.31 111 GLU A N 1
ATOM 926 C CA . GLU A 1 111 ? -15.455 2.863 -2.849 1.00 94.31 111 GLU A CA 1
ATOM 927 C C . GLU A 1 111 ? -15.191 2.743 -1.335 1.00 94.31 111 GLU A C 1
ATOM 929 O O . GLU A 1 111 ? -14.075 2.392 -0.921 1.00 94.31 111 GLU A O 1
ATOM 934 N N . VAL A 1 112 ? -16.185 3.048 -0.493 1.00 95.62 112 VAL A N 1
ATOM 935 C CA . VAL A 1 112 ? -16.088 2.977 0.969 1.00 95.62 112 VAL A CA 1
ATOM 936 C C . VAL A 1 112 ? -16.716 1.675 1.443 1.00 95.62 112 VAL A C 1
ATOM 938 O O . VAL A 1 112 ? -17.899 1.430 1.259 1.00 95.62 112 VAL A O 1
ATOM 941 N N . PHE A 1 113 ? -15.924 0.838 2.105 1.00 97.19 113 PHE A N 1
ATOM 942 C CA . PHE A 1 113 ? -16.420 -0.409 2.670 1.00 97.19 113 PHE A CA 1
ATOM 943 C C . PHE A 1 113 ? -17.170 -0.181 3.981 1.00 97.19 113 PHE A C 1
ATOM 945 O O . PHE A 1 113 ? -18.269 -0.700 4.168 1.00 97.19 113 PHE A O 1
ATOM 952 N N . ALA A 1 114 ? -16.569 0.574 4.902 1.00 97.00 114 ALA A N 1
ATOM 953 C CA . ALA A 1 114 ? -17.165 0.859 6.198 1.00 97.00 114 ALA A CA 1
ATOM 954 C C . ALA A 1 114 ? -16.713 2.207 6.758 1.00 97.00 114 ALA A C 1
ATOM 956 O O . ALA A 1 114 ? -15.593 2.666 6.516 1.00 97.00 114 ALA A O 1
ATOM 957 N N . ILE A 1 115 ? -17.585 2.803 7.564 1.00 96.19 115 ILE A N 1
ATOM 958 C CA . ILE A 1 115 ? -17.309 3.988 8.369 1.00 96.19 115 ILE A CA 1
ATOM 959 C C . ILE A 1 115 ? -17.316 3.561 9.832 1.00 96.19 115 ILE A C 1
ATOM 961 O O . ILE A 1 115 ? -18.297 3.007 10.325 1.00 96.19 115 ILE A O 1
ATOM 965 N N . ILE A 1 116 ? -16.210 3.813 10.524 1.00 96.00 116 ILE A N 1
ATOM 966 C CA . ILE A 1 116 ? -16.066 3.553 11.955 1.00 96.00 116 ILE A CA 1
ATOM 967 C C . ILE A 1 116 ? -16.128 4.895 12.678 1.00 96.00 116 ILE A C 1
ATOM 969 O O . ILE A 1 116 ? -15.299 5.768 12.416 1.00 96.00 116 ILE A O 1
ATOM 973 N N . GLY A 1 117 ? -17.116 5.067 13.554 1.00 93.81 117 GLY A N 1
ATOM 974 C CA . GLY A 1 117 ? -17.263 6.244 14.405 1.00 93.81 117 GLY A CA 1
ATOM 975 C C . GLY A 1 117 ? -16.259 6.278 15.555 1.00 93.81 117 GLY A C 1
ATOM 976 O O . GLY A 1 117 ? -15.617 5.279 15.887 1.00 93.81 117 GLY A O 1
ATOM 977 N N . SER A 1 118 ? -16.132 7.436 16.202 1.00 88.75 118 SER A N 1
ATOM 978 C CA . SER A 1 118 ? -15.286 7.613 17.390 1.00 88.75 118 SER A CA 1
ATOM 979 C C . SER A 1 118 ? -15.752 6.783 18.589 1.00 88.75 118 SER A C 1
ATOM 981 O O . SER A 1 118 ? -14.972 6.511 19.496 1.00 88.75 118 SER A O 1
ATOM 983 N N . ASP A 1 119 ? -17.026 6.398 18.594 1.00 89.31 119 ASP A N 1
ATOM 984 C CA . ASP A 1 119 ? -17.657 5.485 19.549 1.00 89.31 119 ASP A CA 1
ATOM 985 C C . ASP A 1 119 ? -17.332 4.005 19.272 1.00 89.31 119 ASP A C 1
ATOM 987 O O . ASP A 1 119 ? -17.691 3.134 20.061 1.00 89.31 119 ASP A O 1
ATOM 991 N N . GLY A 1 120 ? -16.645 3.714 18.163 1.00 89.06 120 GLY A N 1
ATOM 992 C CA . GLY A 1 120 ? -16.361 2.361 17.700 1.00 89.06 120 GLY A CA 1
ATOM 993 C C . GLY A 1 120 ? -17.517 1.721 16.933 1.00 89.06 120 GLY A C 1
ATOM 994 O O . GLY A 1 120 ? -17.387 0.571 16.511 1.00 89.06 120 GLY A O 1
ATOM 995 N N . ASN A 1 121 ? -18.628 2.435 16.714 1.00 93.81 121 ASN A N 1
ATOM 996 C CA . ASN A 1 121 ? -19.724 1.916 15.912 1.00 93.81 121 ASN A CA 1
ATOM 997 C C . ASN A 1 121 ? -19.279 1.795 14.450 1.00 93.81 121 ASN A C 1
ATOM 999 O O . ASN A 1 121 ? -18.777 2.752 13.856 1.00 93.81 121 ASN A O 1
ATOM 1003 N N . ARG A 1 122 ? -19.446 0.604 13.875 1.00 95.12 122 ARG A N 1
ATOM 1004 C CA . ARG A 1 122 ? -19.016 0.282 12.516 1.00 95.12 122 ARG A CA 1
ATOM 1005 C C . ARG A 1 122 ? -20.231 0.153 11.611 1.00 95.12 122 ARG A C 1
ATOM 1007 O O . ARG A 1 122 ? -20.961 -0.831 11.680 1.00 95.12 122 ARG A O 1
ATOM 1014 N N . GLN A 1 123 ? -20.399 1.116 10.715 1.00 95.31 123 GLN A N 1
ATOM 1015 C CA . GLN A 1 123 ? -21.399 1.067 9.659 1.00 95.31 123 GLN A CA 1
ATOM 1016 C C . GLN A 1 123 ? -20.771 0.500 8.386 1.00 95.31 123 GLN A C 1
ATOM 1018 O O . GLN A 1 123 ? -19.886 1.122 7.801 1.00 95.31 123 GLN A O 1
ATOM 1023 N N . ILE A 1 124 ? -21.228 -0.674 7.951 1.00 96.56 124 ILE A N 1
ATOM 1024 C CA . ILE A 1 124 ? -20.801 -1.285 6.687 1.00 96.56 124 ILE A CA 1
ATOM 1025 C C . ILE A 1 124 ? -21.653 -0.689 5.564 1.00 96.56 124 ILE A C 1
ATOM 1027 O O . ILE A 1 124 ? -22.878 -0.701 5.643 1.00 96.56 124 ILE A O 1
ATOM 1031 N N . LEU A 1 125 ? -20.991 -0.132 4.553 1.00 94.56 125 LEU A N 1
ATOM 1032 C CA . LEU A 1 125 ? -21.612 0.442 3.358 1.00 94.56 125 LEU A CA 1
ATOM 1033 C C . LEU A 1 125 ? -21.556 -0.510 2.160 1.00 94.56 125 LEU A C 1
ATOM 1035 O O . LEU A 1 125 ? -22.343 -0.368 1.232 1.00 94.56 125 LEU A O 1
ATOM 1039 N N . TYR A 1 126 ? -20.629 -1.467 2.183 1.00 95.62 126 TYR A N 1
ATOM 1040 C CA . TYR A 1 126 ? -20.489 -2.466 1.135 1.00 95.62 126 TYR A CA 1
ATOM 1041 C C . TYR A 1 126 ? -21.644 -3.473 1.140 1.00 95.62 126 TYR A C 1
ATOM 1043 O O . TYR A 1 126 ? -21.970 -4.059 2.176 1.00 95.62 126 TYR A O 1
ATOM 1051 N N . GLU A 1 127 ? -22.182 -3.744 -0.047 1.00 95.50 127 GLU A N 1
ATOM 1052 C CA . GLU A 1 127 ? -23.211 -4.753 -0.276 1.00 95.50 127 GLU A CA 1
ATOM 1053 C C . GLU A 1 127 ? -22.743 -5.788 -1.303 1.00 95.50 127 GLU A C 1
ATOM 1055 O O . GLU A 1 127 ? -22.179 -5.455 -2.350 1.00 95.50 127 GLU A O 1
ATOM 1060 N N . TYR A 1 128 ? -23.007 -7.060 -1.002 1.00 95.94 128 TYR A N 1
ATOM 1061 C CA . TYR A 1 128 ? -22.749 -8.166 -1.918 1.00 95.94 128 TYR A CA 1
ATOM 1062 C C . TYR A 1 128 ? -23.776 -8.148 -3.051 1.00 95.94 128 TYR A C 1
ATOM 1064 O O . TYR A 1 128 ? -24.952 -8.428 -2.822 1.00 95.94 128 TYR A O 1
ATOM 1072 N N . GLN A 1 129 ? -23.318 -7.800 -4.252 1.00 95.56 129 GLN A N 1
ATOM 1073 C CA . GLN A 1 129 ? -24.144 -7.690 -5.453 1.00 95.56 129 GLN A CA 1
ATOM 1074 C C . GLN A 1 129 ? -23.329 -8.126 -6.690 1.00 95.56 129 GLN A C 1
ATOM 1076 O O . GLN A 1 129 ? -22.745 -7.284 -7.386 1.00 95.56 129 GLN A O 1
ATOM 1081 N N . PRO A 1 130 ? -23.232 -9.439 -6.967 1.00 92.94 130 PRO A N 1
ATOM 1082 C CA . PRO A 1 130 ? -22.466 -9.971 -8.099 1.00 92.94 130 PRO A CA 1
ATOM 1083 C C . PRO A 1 130 ? -22.887 -9.397 -9.455 1.00 92.94 130 PRO A C 1
ATOM 1085 O O . PRO A 1 130 ? -22.063 -9.241 -10.352 1.00 92.94 130 PRO A O 1
ATOM 1088 N N . GLU A 1 131 ? -24.159 -9.019 -9.602 1.00 94.50 131 GLU A N 1
ATOM 1089 C CA . GLU A 1 131 ? -24.712 -8.422 -10.822 1.00 94.50 131 GLU A CA 1
ATOM 1090 C C . GLU A 1 131 ? -24.029 -7.095 -11.189 1.00 94.50 131 GLU A C 1
ATOM 1092 O O . GLU A 1 131 ? -23.992 -6.722 -12.362 1.00 94.50 131 GLU A O 1
ATOM 1097 N N . TYR A 1 132 ? -23.456 -6.411 -10.195 1.00 90.31 132 TYR A N 1
ATOM 1098 C CA . TYR A 1 132 ? -22.730 -5.149 -10.342 1.00 90.31 132 TYR A CA 1
ATOM 1099 C C . TYR A 1 132 ? -21.210 -5.307 -10.145 1.00 90.31 132 TYR A C 1
ATOM 1101 O O . TYR A 1 132 ? -20.495 -4.311 -10.049 1.00 90.31 132 TYR A O 1
ATOM 1109 N N . GLY A 1 133 ? -20.696 -6.544 -10.114 1.00 90.00 133 GLY A N 1
ATOM 1110 C CA . GLY A 1 133 ? -19.265 -6.846 -9.972 1.00 90.00 133 GLY A CA 1
ATOM 1111 C C . GLY A 1 133 ? -18.754 -6.929 -8.528 1.00 90.00 133 GLY A C 1
ATOM 1112 O O . GLY A 1 133 ? -17.543 -7.018 -8.307 1.00 90.00 133 GLY A O 1
ATOM 1113 N N . ASN A 1 134 ? -19.652 -6.918 -7.538 1.00 93.56 134 ASN A N 1
ATOM 1114 C CA . ASN A 1 134 ? -19.316 -7.146 -6.132 1.00 93.56 134 ASN A CA 1
ATOM 1115 C C . ASN A 1 134 ? -19.357 -8.647 -5.820 1.00 93.56 134 ASN A C 1
ATOM 1117 O O . ASN A 1 134 ? -20.305 -9.150 -5.220 1.00 93.56 134 ASN A O 1
ATOM 1121 N N . ASP A 1 135 ? -18.306 -9.356 -6.232 1.00 94.44 135 ASP A N 1
ATOM 1122 C CA . ASP A 1 135 ? -18.244 -10.825 -6.192 1.00 94.44 135 ASP A CA 1
ATOM 1123 C C . ASP A 1 135 ? -17.942 -11.421 -4.806 1.00 94.44 135 ASP A C 1
ATOM 1125 O O . ASP A 1 135 ? -18.072 -12.629 -4.614 1.00 94.44 135 ASP A O 1
ATOM 1129 N N . TYR A 1 136 ? -17.534 -10.603 -3.833 1.00 96.38 136 TYR A N 1
ATOM 1130 C CA . TYR A 1 136 ? -17.190 -11.071 -2.487 1.00 96.38 136 TYR A CA 1
ATOM 1131 C C . TYR A 1 136 ? -18.308 -10.792 -1.493 1.00 96.38 136 TYR A C 1
ATOM 1133 O O . TYR A 1 136 ? -18.831 -9.678 -1.431 1.00 96.38 136 TYR A O 1
ATOM 1141 N N . THR A 1 137 ? -18.612 -11.754 -0.627 1.00 97.25 137 THR A N 1
ATOM 1142 C CA . THR A 1 137 ? -19.435 -11.485 0.559 1.00 97.25 137 THR A CA 1
ATOM 1143 C C . THR A 1 137 ? -18.760 -10.446 1.463 1.00 97.25 137 THR A C 1
ATOM 1145 O O . THR A 1 137 ? -17.556 -10.209 1.371 1.00 97.25 137 THR A O 1
ATOM 1148 N N . VAL A 1 138 ? -19.509 -9.833 2.386 1.00 96.88 138 VAL A N 1
ATOM 1149 C CA . VAL A 1 138 ? -18.972 -8.809 3.309 1.00 96.88 138 VAL A CA 1
ATOM 1150 C C . VAL A 1 138 ? -17.720 -9.302 4.049 1.00 96.88 138 VAL A C 1
ATOM 1152 O O . VAL A 1 138 ? -16.723 -8.585 4.122 1.00 96.88 138 VAL A O 1
ATOM 1155 N N . ARG A 1 139 ? -17.744 -10.549 4.539 1.00 96.56 139 ARG A N 1
ATOM 1156 C CA . ARG A 1 139 ? -16.606 -11.166 5.237 1.00 96.56 139 ARG A CA 1
ATOM 1157 C C . ARG A 1 139 ? -15.412 -11.387 4.307 1.00 96.56 139 ARG A C 1
ATOM 1159 O O . ARG A 1 139 ? -14.285 -11.079 4.673 1.00 96.56 139 ARG A O 1
ATOM 1166 N N . GLU A 1 140 ? -15.646 -11.906 3.106 1.00 97.25 140 GLU A N 1
ATOM 1167 C CA . GLU A 1 140 ? -14.570 -12.140 2.136 1.00 97.25 140 GLU A CA 1
ATOM 1168 C C . GLU A 1 140 ? -13.951 -10.826 1.648 1.00 97.25 140 GLU A C 1
ATOM 1170 O O . GLU A 1 140 ? -12.739 -10.746 1.459 1.00 97.25 140 GLU A O 1
ATOM 1175 N N . MET A 1 141 ? -14.758 -9.774 1.491 1.00 97.06 141 MET A N 1
ATOM 1176 C CA . MET A 1 141 ? -14.275 -8.443 1.135 1.00 97.06 141 MET A CA 1
ATOM 1177 C C . MET A 1 141 ? -13.420 -7.845 2.260 1.00 97.06 141 MET A C 1
ATOM 1179 O O . MET A 1 141 ? -12.381 -7.245 1.990 1.00 97.06 141 MET A O 1
ATOM 1183 N N . GLU A 1 142 ? -13.794 -8.053 3.523 1.00 96.12 142 GLU A N 1
ATOM 1184 C CA . GLU A 1 142 ? -12.979 -7.656 4.675 1.00 96.12 142 GLU A CA 1
ATOM 1185 C C . GLU A 1 142 ? -11.607 -8.353 4.678 1.00 96.12 142 GLU A C 1
ATOM 1187 O O . GLU A 1 142 ? -10.573 -7.690 4.804 1.00 96.12 142 GLU A O 1
ATOM 1192 N N . GLU A 1 143 ? -11.576 -9.665 4.435 1.00 96.44 143 GLU A N 1
ATOM 1193 C CA . GLU A 1 143 ? -10.333 -10.431 4.279 1.00 96.44 143 GLU A CA 1
ATOM 1194 C C . GLU A 1 143 ? -9.498 -9.935 3.085 1.00 96.44 143 GLU A C 1
ATOM 1196 O O . GLU A 1 143 ? -8.282 -9.746 3.195 1.00 96.44 143 GLU A O 1
ATOM 1201 N N . PHE A 1 144 ? -10.143 -9.667 1.946 1.00 96.75 144 PHE A N 1
ATOM 1202 C CA . PHE A 1 144 ? -9.507 -9.123 0.747 1.00 96.75 144 PHE A CA 1
ATOM 1203 C C . PHE A 1 144 ? -8.859 -7.757 1.012 1.00 96.75 144 PHE A C 1
ATOM 1205 O O . PHE A 1 144 ? -7.686 -7.536 0.683 1.00 96.75 144 PHE A O 1
ATOM 1212 N N . MET A 1 145 ? -9.586 -6.839 1.647 1.00 96.50 145 MET A N 1
ATOM 1213 C CA . MET A 1 145 ? -9.078 -5.522 2.027 1.00 96.50 145 MET A CA 1
ATOM 1214 C C . MET A 1 145 ? -7.931 -5.610 3.031 1.00 96.50 145 MET A C 1
ATOM 1216 O O . MET A 1 145 ? -6.981 -4.825 2.948 1.00 96.50 145 MET A O 1
ATOM 1220 N N . LEU A 1 146 ? -7.986 -6.555 3.972 1.00 95.56 146 LEU A N 1
ATOM 1221 C CA . LEU A 1 146 ? -6.900 -6.774 4.919 1.00 95.56 146 LEU A CA 1
ATOM 1222 C C . LEU A 1 146 ? -5.629 -7.243 4.199 1.00 95.56 146 LEU A C 1
ATOM 1224 O O . LEU A 1 146 ? -4.562 -6.661 4.400 1.00 95.56 146 LEU A O 1
ATOM 1228 N N . GLY A 1 147 ? -5.748 -8.190 3.264 1.00 96.06 147 GLY A N 1
ATOM 1229 C CA . GLY A 1 147 ? -4.629 -8.606 2.415 1.00 96.06 147 GLY A CA 1
ATOM 1230 C C . GLY A 1 147 ? -4.052 -7.444 1.602 1.00 96.06 147 GLY A C 1
ATOM 1231 O O . GLY A 1 147 ? -2.832 -7.256 1.528 1.00 96.06 147 GLY A O 1
ATOM 1232 N N . GLN A 1 148 ? -4.916 -6.596 1.039 1.00 96.06 148 GLN A N 1
ATOM 1233 C CA . GLN A 1 148 ? -4.501 -5.367 0.362 1.00 96.06 148 GLN A CA 1
ATOM 1234 C C . GLN A 1 148 ? -3.727 -4.421 1.285 1.00 96.06 148 GLN A C 1
ATOM 1236 O O . GLN A 1 148 ? -2.697 -3.874 0.865 1.00 96.06 148 GLN A O 1
ATOM 1241 N N . ARG A 1 149 ? -4.211 -4.212 2.512 1.00 95.25 149 ARG A N 1
ATOM 1242 C CA . ARG A 1 149 ? -3.601 -3.346 3.529 1.00 95.25 149 ARG A CA 1
ATOM 1243 C C . ARG A 1 149 ? -2.204 -3.831 3.894 1.00 95.25 149 ARG A C 1
ATOM 1245 O O . ARG A 1 149 ? -1.247 -3.057 3.804 1.00 95.25 149 ARG A O 1
ATOM 1252 N N . ASP A 1 150 ? -2.066 -5.117 4.173 1.00 94.94 150 ASP A N 1
ATOM 1253 C CA . ASP A 1 150 ? -0.796 -5.748 4.522 1.00 94.94 150 ASP A CA 1
ATOM 1254 C C . ASP A 1 150 ? 0.231 -5.640 3.392 1.00 94.94 150 ASP A C 1
ATOM 1256 O O . ASP A 1 150 ? 1.381 -5.233 3.609 1.00 94.94 150 ASP A O 1
ATOM 1260 N N . ALA A 1 151 ? -0.190 -5.860 2.144 1.00 94.75 151 ALA A N 1
ATOM 1261 C CA . ALA A 1 151 ? 0.665 -5.617 0.988 1.00 94.75 151 ALA A CA 1
ATOM 1262 C C . ALA A 1 151 ? 1.097 -4.139 0.880 1.00 94.75 151 ALA A C 1
ATOM 1264 O O . ALA A 1 151 ? 2.260 -3.845 0.589 1.00 94.75 151 ALA A O 1
ATOM 1265 N N . MET A 1 152 ? 0.207 -3.171 1.131 1.00 93.19 152 MET A N 1
ATOM 1266 C CA . MET A 1 152 ? 0.553 -1.743 1.047 1.00 93.19 152 MET A CA 1
ATOM 1267 C C . MET A 1 152 ? 1.553 -1.279 2.105 1.00 93.19 152 MET A C 1
ATOM 1269 O O . MET A 1 152 ? 2.310 -0.323 1.844 1.00 93.19 152 MET A O 1
ATOM 1273 N N . LEU A 1 153 ? 1.486 -1.868 3.297 1.00 91.88 153 LEU A N 1
ATOM 1274 C CA . LEU A 1 153 ? 2.307 -1.504 4.444 1.00 91.88 153 LEU A CA 1
ATOM 1275 C C . LEU A 1 153 ? 3.666 -2.212 4.397 1.00 91.88 153 LEU A C 1
ATOM 1277 O O . LEU A 1 153 ? 4.696 -1.552 4.565 1.00 91.88 153 LEU A O 1
ATOM 1281 N N . ASN A 1 154 ? 3.678 -3.505 4.062 1.00 92.00 154 ASN A N 1
ATOM 1282 C CA . ASN A 1 154 ? 4.829 -4.374 4.307 1.00 92.00 154 ASN A CA 1
ATOM 1283 C C . ASN A 1 154 ? 5.603 -4.777 3.037 1.00 92.00 154 ASN A C 1
ATOM 1285 O O . ASN A 1 154 ? 6.808 -5.047 3.102 1.00 92.00 154 ASN A O 1
ATOM 1289 N N . TYR A 1 155 ? 4.966 -4.792 1.862 1.00 93.19 155 TYR A N 1
ATOM 1290 C CA . TYR A 1 155 ? 5.579 -5.309 0.634 1.00 93.19 155 TYR A CA 1
ATOM 1291 C C . TYR A 1 155 ? 6.364 -4.241 -0.160 1.00 93.19 155 TYR A C 1
ATOM 1293 O O . TYR A 1 155 ? 5.861 -3.157 -0.459 1.00 93.19 155 TYR A O 1
ATOM 1301 N N . LYS A 1 156 ? 7.622 -4.549 -0.531 1.00 90.56 156 LYS A N 1
ATOM 1302 C CA . LYS A 1 156 ? 8.574 -3.585 -1.141 1.00 90.56 156 LYS A CA 1
ATOM 1303 C C . LYS A 1 156 ? 9.116 -3.953 -2.533 1.00 90.56 156 LYS A C 1
ATOM 1305 O O . LYS A 1 156 ? 9.720 -3.093 -3.166 1.00 90.56 156 LYS A O 1
ATOM 1310 N N . ALA A 1 157 ? 8.908 -5.187 -3.002 1.00 91.69 157 ALA A N 1
ATOM 1311 C CA . ALA A 1 157 ? 9.331 -5.689 -4.322 1.00 91.69 157 ALA A CA 1
ATOM 1312 C C . ALA A 1 157 ? 10.784 -5.361 -4.780 1.00 91.69 157 ALA A C 1
ATOM 1314 O O . ALA A 1 157 ? 10.971 -4.934 -5.920 1.00 91.69 157 ALA A O 1
ATOM 1315 N N . PRO A 1 158 ? 11.838 -5.568 -3.963 1.00 92.69 158 PRO A N 1
ATOM 1316 C CA . PRO A 1 158 ? 13.208 -5.199 -4.349 1.00 92.69 158 PRO A CA 1
ATOM 1317 C C . PRO A 1 158 ? 13.740 -5.987 -5.558 1.00 92.69 158 PRO A C 1
ATOM 1319 O O . PRO A 1 158 ? 14.488 -5.440 -6.360 1.00 92.69 158 PRO A O 1
ATOM 1322 N N . LEU A 1 159 ? 13.331 -7.250 -5.725 1.00 91.00 159 LEU A N 1
ATOM 1323 C CA . LEU A 1 159 ? 13.736 -8.070 -6.873 1.00 91.00 159 LEU A CA 1
ATOM 1324 C C . LEU A 1 159 ? 13.216 -7.505 -8.199 1.00 91.00 159 LEU A C 1
ATOM 1326 O O . LEU A 1 159 ? 13.946 -7.497 -9.182 1.00 91.00 159 LEU A O 1
ATOM 1330 N N . ALA A 1 160 ? 11.985 -6.982 -8.216 1.00 90.94 160 ALA A N 1
ATOM 1331 C CA . ALA A 1 160 ? 11.423 -6.357 -9.410 1.00 90.94 160 ALA A CA 1
ATOM 1332 C C . ALA A 1 160 ? 12.227 -5.112 -9.809 1.00 90.94 160 ALA A C 1
ATOM 1334 O O . ALA A 1 160 ? 12.516 -4.931 -10.988 1.00 90.94 160 ALA A O 1
ATOM 1335 N N . PHE A 1 161 ? 12.638 -4.302 -8.823 1.00 93.62 161 PHE A N 1
ATOM 1336 C CA . PHE A 1 161 ? 13.503 -3.143 -9.048 1.00 93.62 161 PHE A CA 1
ATOM 1337 C C . PHE A 1 161 ? 14.841 -3.541 -9.676 1.00 93.62 161 PHE A C 1
ATOM 1339 O O . PHE A 1 161 ? 15.191 -3.021 -10.730 1.00 93.62 161 PHE A O 1
ATOM 1346 N N . TRP A 1 162 ? 15.572 -4.476 -9.062 1.00 93.94 162 TRP A N 1
ATOM 1347 C CA . TRP A 1 162 ? 16.894 -4.872 -9.554 1.00 93.94 162 TRP A CA 1
ATOM 1348 C C . TRP A 1 162 ? 16.837 -5.597 -10.895 1.00 93.94 162 TRP A C 1
ATOM 1350 O O . TRP A 1 162 ? 17.663 -5.320 -11.759 1.00 93.94 162 TRP A O 1
ATOM 1360 N N . GLY A 1 163 ? 15.841 -6.462 -11.103 1.00 91.00 163 GLY A N 1
ATOM 1361 C CA . GLY A 1 163 ? 15.619 -7.091 -12.403 1.00 91.00 163 GLY A CA 1
ATOM 1362 C C . GLY A 1 163 ? 15.314 -6.054 -13.485 1.00 91.00 163 GLY A C 1
ATOM 1363 O O . G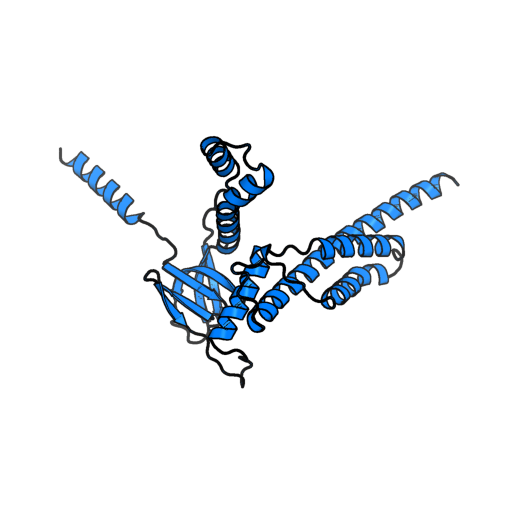LY A 1 163 ? 15.908 -6.096 -14.558 1.00 91.00 163 GLY A O 1
ATOM 1364 N N . GLY A 1 164 ? 14.482 -5.056 -13.166 1.00 90.00 164 GLY A N 1
ATOM 1365 C CA . GLY A 1 164 ? 14.211 -3.940 -14.070 1.00 90.00 164 GLY A CA 1
ATOM 1366 C C . GLY A 1 164 ? 15.461 -3.130 -14.374 1.00 90.00 164 GLY A C 1
ATOM 1367 O O . GLY A 1 164 ? 15.725 -2.854 -15.537 1.00 90.00 164 GLY A O 1
ATOM 1368 N N . ALA A 1 165 ? 16.259 -2.794 -13.360 1.00 93.25 165 ALA A N 1
ATOM 1369 C CA . ALA A 1 165 ? 17.508 -2.057 -13.534 1.00 93.25 165 ALA A CA 1
ATOM 1370 C C . ALA A 1 165 ? 18.513 -2.806 -14.415 1.00 93.25 165 ALA A C 1
ATOM 1372 O O . ALA A 1 165 ? 19.063 -2.210 -15.336 1.00 93.25 165 ALA A O 1
ATOM 1373 N N . ALA A 1 166 ? 18.702 -4.107 -14.189 1.00 91.94 166 ALA A N 1
ATOM 1374 C CA . ALA A 1 166 ? 19.555 -4.938 -15.032 1.00 91.94 166 ALA A CA 1
ATOM 1375 C C . ALA A 1 166 ? 19.045 -4.986 -16.482 1.00 91.94 166 ALA A C 1
ATOM 1377 O O . ALA A 1 166 ? 19.811 -4.747 -17.412 1.00 91.94 166 ALA A O 1
ATOM 1378 N N . PHE A 1 167 ? 17.746 -5.228 -16.678 1.00 89.31 167 PHE A N 1
ATOM 1379 C CA . PHE A 1 167 ? 17.146 -5.298 -18.011 1.00 89.31 167 PHE A CA 1
ATOM 1380 C C . PHE A 1 167 ? 17.222 -3.958 -18.758 1.00 89.31 167 PHE A C 1
ATOM 1382 O O . PHE A 1 167 ? 17.599 -3.917 -19.926 1.00 89.31 167 PHE A O 1
ATOM 1389 N N . GLY A 1 168 ? 16.938 -2.850 -18.068 1.00 88.06 168 GLY A N 1
ATOM 1390 C CA . GLY A 1 168 ? 17.072 -1.500 -18.609 1.00 88.06 168 GLY A CA 1
ATOM 1391 C C . GLY A 1 168 ? 18.512 -1.167 -18.996 1.00 88.06 168 GLY A C 1
ATOM 1392 O O . GLY A 1 168 ? 18.741 -0.643 -20.080 1.00 88.06 168 GLY A O 1
ATOM 1393 N N . LEU A 1 169 ? 19.490 -1.517 -18.155 1.00 89.75 169 LEU A N 1
ATOM 1394 C CA . LEU A 1 169 ? 20.911 -1.302 -18.445 1.00 89.75 169 LEU A CA 1
ATOM 1395 C C . LEU A 1 169 ? 21.338 -2.032 -19.718 1.00 89.75 169 LEU A C 1
ATOM 1397 O O . LEU A 1 169 ? 21.946 -1.419 -20.594 1.00 89.75 169 LEU A O 1
ATOM 1401 N N . LEU A 1 170 ? 20.971 -3.309 -19.851 1.00 88.75 170 LEU A N 1
ATOM 1402 C CA . LEU A 1 170 ? 21.256 -4.092 -21.054 1.00 88.75 170 LEU A CA 1
ATOM 1403 C C . LEU A 1 170 ? 20.583 -3.493 -22.295 1.00 88.75 170 LEU A C 1
ATOM 1405 O O . LEU A 1 170 ? 21.232 -3.359 -23.329 1.00 88.75 170 LEU A O 1
ATOM 1409 N N . GLY A 1 171 ? 19.317 -3.077 -22.185 1.00 85.56 171 GLY A N 1
ATOM 1410 C CA . GLY A 1 171 ? 18.607 -2.427 -23.287 1.00 85.56 171 GLY A CA 1
ATOM 1411 C C . GLY A 1 171 ? 19.236 -1.095 -23.707 1.00 85.56 171 GLY A C 1
ATOM 1412 O O . GLY A 1 171 ? 19.357 -0.824 -24.901 1.00 85.56 171 GLY A O 1
ATOM 1413 N N . GLY A 1 172 ? 19.700 -0.295 -22.742 1.00 84.25 172 GLY A N 1
ATOM 1414 C CA . GLY A 1 172 ? 20.407 0.964 -22.992 1.00 84.25 172 GLY A CA 1
ATOM 1415 C C . GLY A 1 172 ? 21.746 0.771 -23.709 1.00 84.25 172 GLY A C 1
ATOM 1416 O O . GLY A 1 172 ? 22.067 1.547 -24.603 1.00 84.25 172 GLY A O 1
ATOM 1417 N N . LEU A 1 173 ? 22.496 -0.286 -23.373 1.00 84.00 173 LEU A N 1
ATOM 1418 C CA . LEU A 1 173 ? 23.748 -0.631 -24.059 1.00 84.00 173 LEU A CA 1
ATOM 1419 C C . LEU A 1 173 ? 23.510 -1.178 -25.477 1.00 84.00 173 LEU A C 1
ATOM 1421 O O . LEU A 1 173 ? 24.209 -0.795 -26.414 1.00 84.00 173 LEU A O 1
ATOM 1425 N N . ALA A 1 174 ? 22.536 -2.079 -25.638 1.00 80.38 174 ALA A N 1
ATOM 1426 C CA . ALA A 1 174 ? 22.340 -2.833 -26.876 1.00 80.38 174 ALA A CA 1
ATOM 1427 C C . ALA A 1 174 ? 21.592 -2.059 -27.979 1.00 80.38 174 ALA A C 1
ATOM 1429 O O . ALA A 1 174 ? 21.844 -2.297 -29.160 1.00 80.38 174 ALA A O 1
ATOM 1430 N N . TRP A 1 175 ? 20.668 -1.152 -27.628 1.00 74.19 175 TRP A N 1
ATOM 1431 C CA . TRP A 1 175 ? 19.678 -0.616 -28.582 1.00 74.19 175 TRP A CA 1
ATOM 1432 C C . TRP A 1 175 ? 19.551 0.906 -28.619 1.00 74.19 175 TRP A C 1
ATOM 1434 O O . TRP A 1 175 ? 18.542 1.430 -29.074 1.00 74.19 175 TRP A O 1
ATOM 1444 N N . GLN A 1 176 ? 20.573 1.631 -28.195 1.00 66.25 176 GLN A N 1
ATOM 1445 C CA . GLN A 1 176 ? 20.621 3.098 -28.201 1.00 66.25 176 GLN A CA 1
ATOM 1446 C C . GLN A 1 176 ? 20.219 3.800 -29.517 1.00 66.25 176 GLN A C 1
ATOM 1448 O O . GLN A 1 176 ? 19.594 4.854 -29.466 1.00 66.25 176 GLN A O 1
ATOM 1453 N N . ASN A 1 177 ? 20.505 3.210 -30.684 1.00 65.06 177 ASN A N 1
ATOM 1454 C CA . ASN A 1 177 ? 20.143 3.777 -31.995 1.00 65.06 177 ASN A CA 1
ATOM 1455 C C . ASN A 1 177 ? 18.763 3.318 -32.489 1.00 65.06 177 ASN A C 1
ATOM 1457 O O . ASN A 1 177 ? 18.405 3.533 -33.645 1.00 65.06 177 ASN A O 1
ATOM 1461 N N . SER A 1 178 ? 17.995 2.638 -31.639 1.00 69.12 178 SER A N 1
ATOM 1462 C CA . SER A 1 178 ? 16.711 2.064 -31.996 1.00 69.12 178 SER A CA 1
ATOM 1463 C C . SER A 1 178 ? 15.616 2.503 -31.036 1.00 69.12 178 SER A C 1
ATOM 1465 O O . SER A 1 178 ? 15.794 2.561 -29.820 1.00 69.12 178 SER A O 1
ATOM 1467 N N . ILE A 1 179 ? 14.420 2.706 -31.589 1.00 67.12 179 ILE A N 1
ATOM 1468 C CA . ILE A 1 179 ? 13.194 2.921 -30.818 1.00 67.12 179 ILE A CA 1
ATOM 1469 C C . ILE A 1 179 ? 12.925 1.777 -29.818 1.00 67.12 179 ILE A C 1
ATOM 1471 O O . ILE A 1 179 ? 12.224 1.973 -28.825 1.00 67.12 179 ILE A O 1
ATOM 1475 N N . PHE A 1 180 ? 13.541 0.602 -30.016 1.00 68.31 180 PHE A N 1
ATOM 1476 C CA . PHE A 1 180 ? 13.449 -0.529 -29.094 1.00 68.31 180 PHE A CA 1
ATOM 1477 C C . PHE A 1 180 ? 14.036 -0.241 -27.705 1.00 68.31 180 PHE A C 1
ATOM 1479 O O . PHE A 1 180 ? 13.509 -0.782 -26.732 1.00 68.31 180 PHE A O 1
ATOM 1486 N N . ALA A 1 181 ? 15.006 0.673 -27.557 1.00 63.53 181 ALA A N 1
ATOM 1487 C CA . ALA A 1 181 ? 15.477 1.094 -26.233 1.00 63.53 181 ALA A CA 1
ATOM 1488 C C . ALA A 1 181 ? 14.335 1.663 -25.369 1.00 63.53 181 ALA A C 1
ATOM 1490 O O . ALA A 1 181 ? 14.247 1.350 -24.181 1.00 63.53 181 ALA A O 1
ATOM 1491 N N . VAL A 1 182 ? 13.398 2.398 -25.981 1.00 69.25 182 VAL A N 1
ATOM 1492 C CA . VAL A 1 182 ? 12.215 2.976 -25.316 1.00 69.25 182 VAL A CA 1
ATOM 1493 C C . VAL A 1 182 ? 11.151 1.913 -24.997 1.00 69.25 182 VAL A C 1
ATOM 1495 O O . VAL A 1 182 ? 10.353 2.098 -24.082 1.00 69.25 182 VAL A O 1
ATOM 1498 N N . SER A 1 183 ? 11.151 0.774 -25.699 1.00 74.44 183 SER A N 1
ATOM 1499 C CA . SER A 1 183 ? 10.212 -0.337 -25.456 1.00 74.44 183 SER A CA 1
ATOM 1500 C C . SER A 1 183 ? 10.605 -1.231 -24.271 1.00 74.44 183 SER A C 1
ATOM 1502 O O . SER A 1 183 ? 9.747 -1.871 -23.659 1.00 74.44 183 SER A O 1
ATOM 1504 N N . THR A 1 184 ? 11.888 -1.225 -23.895 1.00 72.19 184 THR A N 1
ATOM 1505 C CA . THR A 1 184 ? 12.473 -2.036 -22.812 1.00 72.19 184 THR A CA 1
ATOM 1506 C C . THR A 1 184 ? 11.699 -1.929 -21.483 1.00 72.19 184 THR A C 1
ATOM 1508 O O . THR A 1 184 ? 11.347 -2.968 -20.915 1.00 72.19 184 THR A O 1
ATOM 1511 N N . PRO A 1 185 ? 11.332 -0.726 -20.986 1.00 69.75 185 PRO A N 1
ATOM 1512 C CA . PRO A 1 185 ? 10.547 -0.593 -19.756 1.00 69.75 185 PRO A CA 1
ATOM 1513 C C . PRO A 1 185 ? 9.147 -1.217 -19.851 1.00 69.75 185 PRO A C 1
ATOM 1515 O O . PRO A 1 185 ? 8.649 -1.762 -18.865 1.00 69.75 185 PRO A O 1
ATOM 1518 N N . ILE A 1 186 ? 8.513 -1.171 -21.028 1.00 76.00 186 ILE A N 1
ATOM 1519 C CA . ILE A 1 186 ? 7.163 -1.706 -21.260 1.00 76.00 186 ILE A CA 1
ATOM 1520 C C . ILE A 1 186 ? 7.198 -3.236 -21.223 1.00 76.00 186 ILE A C 1
ATOM 1522 O O . ILE A 1 186 ? 6.432 -3.849 -20.478 1.00 76.00 186 ILE A O 1
ATOM 1526 N N . VAL A 1 187 ? 8.130 -3.848 -21.964 1.00 77.62 187 VAL A N 1
ATOM 1527 C CA . VAL A 1 187 ? 8.285 -5.312 -22.032 1.00 77.62 187 VAL A CA 1
ATOM 1528 C C . VAL A 1 187 ? 8.587 -5.892 -20.651 1.00 77.62 187 VAL A C 1
ATOM 1530 O O . VAL A 1 187 ? 7.945 -6.856 -20.230 1.00 77.62 187 VAL A O 1
ATOM 1533 N N . TRP A 1 188 ? 9.500 -5.269 -19.900 1.00 75.88 188 TRP A N 1
ATOM 1534 C CA . TRP A 1 188 ? 9.800 -5.706 -18.537 1.00 75.88 188 TRP A CA 1
ATOM 1535 C C . TRP A 1 188 ? 8.588 -5.585 -17.610 1.00 75.88 188 TRP A C 1
ATOM 1537 O O . TRP A 1 188 ? 8.273 -6.520 -16.874 1.00 75.88 188 TRP A O 1
ATOM 1547 N N . THR A 1 189 ? 7.874 -4.457 -17.660 1.00 73.00 189 THR A N 1
ATOM 1548 C CA . THR A 1 189 ? 6.706 -4.227 -16.797 1.00 73.00 189 THR A CA 1
ATOM 1549 C C . THR A 1 189 ? 5.628 -5.287 -17.032 1.00 73.00 189 THR A C 1
ATOM 1551 O O . THR A 1 189 ? 5.113 -5.846 -16.062 1.00 7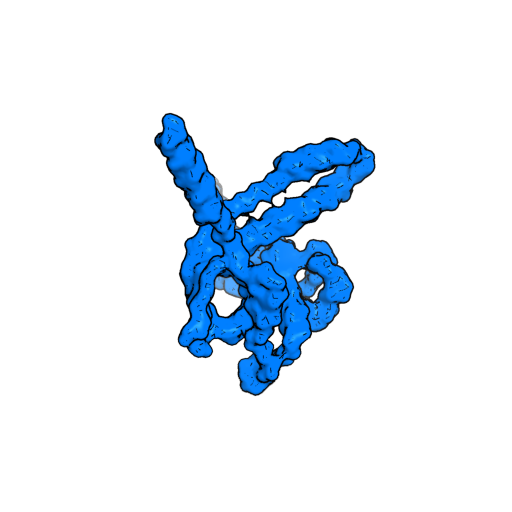3.00 189 THR A O 1
ATOM 1554 N N . LEU A 1 190 ? 5.351 -5.635 -18.293 1.00 79.44 190 LEU A N 1
ATOM 1555 C CA . LEU A 1 190 ? 4.426 -6.718 -18.639 1.00 79.44 190 LEU A CA 1
ATOM 1556 C C . LEU A 1 190 ? 4.928 -8.082 -18.141 1.00 79.44 190 LEU A C 1
ATOM 1558 O O . LEU A 1 190 ? 4.161 -8.835 -17.544 1.00 79.44 190 LEU A O 1
ATOM 1562 N N . GLY A 1 191 ? 6.224 -8.371 -18.290 1.00 77.12 191 GLY A N 1
ATOM 1563 C CA . GLY A 1 191 ? 6.824 -9.614 -17.797 1.00 77.12 191 GLY A CA 1
ATOM 1564 C C . GLY A 1 191 ? 6.732 -9.777 -16.275 1.00 77.12 191 GLY A C 1
ATOM 1565 O O . GLY A 1 191 ? 6.483 -10.875 -15.779 1.00 77.12 191 GLY A O 1
ATOM 1566 N N . THR A 1 192 ? 6.849 -8.686 -15.510 1.00 75.94 192 THR A N 1
ATOM 1567 C CA . THR A 1 192 ? 6.746 -8.735 -14.037 1.00 75.94 192 THR A CA 1
ATOM 1568 C C . THR A 1 192 ? 5.337 -9.001 -13.505 1.00 75.94 192 THR A C 1
ATOM 1570 O O . THR A 1 192 ? 5.195 -9.298 -12.321 1.00 75.94 192 THR A O 1
ATOM 1573 N N . ALA A 1 193 ? 4.305 -8.935 -14.352 1.00 71.25 193 ALA A N 1
ATOM 1574 C CA . ALA A 1 193 ? 2.928 -9.247 -13.968 1.00 71.25 193 ALA A CA 1
ATOM 1575 C C . ALA A 1 193 ? 2.661 -10.758 -13.833 1.00 71.25 193 ALA A C 1
ATOM 1577 O O . ALA A 1 193 ? 1.722 -11.159 -13.145 1.00 71.25 193 ALA A O 1
ATOM 1578 N N . ILE A 1 194 ? 3.480 -11.575 -14.503 1.00 74.25 194 ILE A N 1
ATOM 1579 C CA . ILE A 1 194 ? 3.300 -13.019 -14.677 1.00 74.25 194 ILE A CA 1
ATOM 1580 C C . ILE A 1 194 ? 3.677 -13.845 -13.432 1.00 74.25 194 ILE A C 1
ATOM 1582 O O . ILE A 1 194 ? 2.902 -14.733 -13.072 1.00 74.25 194 ILE A O 1
ATOM 1586 N N . PRO A 1 195 ? 4.832 -13.634 -12.762 1.00 78.06 195 PRO A N 1
ATOM 1587 C CA . PRO A 1 195 ? 5.264 -14.555 -11.718 1.00 78.06 195 PRO A CA 1
ATOM 1588 C C . PRO A 1 195 ? 4.317 -14.558 -10.503 1.00 78.06 195 PRO A C 1
ATOM 1590 O O . PRO A 1 195 ? 3.856 -13.498 -10.064 1.00 78.06 195 PRO A O 1
ATOM 1593 N N . PRO A 1 196 ? 4.053 -15.738 -9.908 1.00 79.00 196 PRO A N 1
ATOM 1594 C CA . PRO A 1 196 ? 3.174 -15.853 -8.753 1.00 79.00 196 PRO A CA 1
ATOM 1595 C C . PRO A 1 196 ? 3.750 -15.124 -7.534 1.00 79.00 196 PRO A C 1
ATOM 1597 O O . PRO A 1 196 ? 4.945 -15.201 -7.218 1.00 79.00 196 PRO A O 1
ATOM 1600 N N . ILE A 1 197 ? 2.874 -14.427 -6.811 1.00 85.38 197 ILE A N 1
ATOM 1601 C CA . ILE A 1 197 ? 3.250 -13.691 -5.606 1.00 85.38 197 ILE A CA 1
ATOM 1602 C C . ILE A 1 197 ? 3.239 -14.639 -4.421 1.00 85.38 197 ILE A C 1
ATOM 1604 O O . ILE A 1 197 ? 2.192 -15.052 -3.933 1.00 85.38 197 ILE A O 1
ATOM 1608 N N . HIS A 1 198 ? 4.436 -14.933 -3.932 1.00 86.56 198 HIS A N 1
ATOM 1609 C CA . HIS A 1 198 ? 4.621 -15.695 -2.711 1.00 86.56 198 HIS A CA 1
ATOM 1610 C C . HIS A 1 198 ? 4.498 -14.763 -1.503 1.00 86.56 198 HIS A C 1
ATOM 1612 O O . HIS A 1 198 ? 5.344 -13.888 -1.279 1.00 86.56 198 HIS A O 1
ATOM 1618 N N . ILE A 1 199 ? 3.427 -14.948 -0.735 1.00 89.25 199 ILE A N 1
ATOM 1619 C CA . ILE A 1 199 ? 3.156 -14.200 0.493 1.00 89.25 199 ILE A CA 1
ATOM 1620 C C . ILE A 1 199 ? 3.994 -14.818 1.611 1.00 89.25 199 ILE A C 1
ATOM 1622 O O . ILE A 1 199 ? 3.911 -16.013 1.879 1.00 89.25 199 ILE A O 1
ATOM 1626 N N . LYS A 1 200 ? 4.834 -14.002 2.245 1.00 89.56 200 LYS A N 1
ATOM 1627 C CA . LYS A 1 200 ? 5.637 -14.414 3.401 1.00 89.56 200 LYS A CA 1
ATOM 1628 C C . LYS A 1 200 ? 4.914 -13.988 4.669 1.00 89.56 200 LYS A C 1
ATOM 1630 O O . LYS A 1 200 ? 4.393 -12.879 4.704 1.00 89.56 200 LYS A O 1
ATOM 1635 N N . GLU A 1 201 ? 4.965 -14.812 5.708 1.00 88.25 201 GLU A N 1
ATOM 1636 C CA . GLU A 1 201 ? 4.249 -14.572 6.974 1.00 88.25 201 GLU A CA 1
ATOM 1637 C C . GLU A 1 201 ? 4.630 -13.241 7.622 1.00 88.25 201 GLU A C 1
ATOM 1639 O O . GLU A 1 201 ? 3.763 -12.514 8.077 1.00 88.25 201 GLU A O 1
ATOM 1644 N N . ARG A 1 202 ? 5.898 -12.827 7.512 1.00 86.62 202 ARG A N 1
ATOM 1645 C CA . ARG A 1 202 ? 6.369 -11.502 7.960 1.00 86.62 202 ARG A CA 1
ATOM 1646 C C . ARG A 1 202 ? 5.660 -10.295 7.326 1.00 86.62 202 ARG A C 1
ATOM 1648 O O . ARG A 1 202 ? 5.911 -9.163 7.726 1.00 86.62 202 ARG A O 1
ATOM 1655 N N . TYR A 1 203 ? 4.930 -10.494 6.229 1.00 88.44 203 TYR A N 1
ATOM 1656 C CA . TYR A 1 203 ? 4.173 -9.434 5.565 1.00 88.44 203 TYR A CA 1
ATOM 1657 C C . TYR A 1 203 ? 2.712 -9.403 5.997 1.00 88.44 203 TYR A C 1
ATOM 1659 O O . TYR A 1 203 ? 2.037 -8.436 5.655 1.00 88.44 203 TYR A O 1
ATOM 1667 N N . MET A 1 204 ? 2.257 -10.437 6.701 1.00 90.06 204 MET A N 1
ATOM 1668 C CA . MET A 1 204 ? 0.894 -10.606 7.174 1.00 90.06 204 MET A CA 1
ATOM 1669 C C . MET A 1 204 ? 0.791 -10.075 8.600 1.00 90.06 204 MET A C 1
ATOM 1671 O O . MET A 1 204 ? 1.712 -10.252 9.396 1.00 90.06 204 MET A O 1
ATOM 1675 N N . HIS A 1 205 ? -0.326 -9.436 8.918 1.00 85.38 205 HIS A N 1
ATOM 1676 C CA . HIS A 1 205 ? -0.670 -9.098 10.290 1.00 85.38 205 HIS A CA 1
ATOM 1677 C C . HIS A 1 205 ? -0.990 -10.363 11.098 1.00 85.38 205 HIS A C 1
ATOM 1679 O O . HIS A 1 205 ? -0.501 -10.524 12.212 1.00 85.38 205 HIS A O 1
ATOM 1685 N N . ASP A 1 206 ? -1.744 -11.286 10.494 1.00 89.38 206 ASP A N 1
ATOM 1686 C CA . ASP A 1 206 ? -2.089 -12.586 11.066 1.00 89.38 206 ASP A CA 1
ATOM 1687 C C . ASP A 1 206 ? -1.673 -13.722 10.108 1.00 89.38 206 ASP A C 1
ATOM 1689 O O . ASP A 1 206 ? -2.269 -13.883 9.037 1.00 89.38 206 ASP A O 1
ATOM 1693 N N . PRO A 1 207 ? -0.659 -14.537 10.461 1.00 87.25 207 PRO A N 1
ATOM 1694 C CA . PRO A 1 207 ? -0.228 -15.673 9.648 1.00 87.25 207 PRO A CA 1
ATOM 1695 C C . PRO A 1 207 ? -1.280 -16.776 9.476 1.00 87.25 207 PRO A C 1
ATOM 1697 O O . PRO A 1 207 ? -1.155 -17.579 8.549 1.00 87.25 207 PRO A O 1
ATOM 1700 N N . SER A 1 208 ? -2.294 -16.850 10.344 1.00 89.31 208 SER A N 1
ATOM 1701 C CA . SER A 1 208 ? -3.376 -17.835 10.232 1.00 89.31 208 SER A CA 1
ATOM 1702 C C . SER A 1 208 ? -4.364 -17.485 9.113 1.00 89.31 208 SER A C 1
ATOM 1704 O O . SER A 1 208 ? -4.977 -18.372 8.513 1.00 89.31 208 SER A O 1
ATOM 1706 N N . MET A 1 209 ? -4.448 -16.203 8.746 1.00 86.25 209 MET A N 1
ATOM 1707 C CA . MET A 1 209 ? -5.398 -15.686 7.768 1.00 86.25 209 MET A CA 1
ATOM 1708 C C . MET A 1 209 ? -4.873 -15.843 6.335 1.00 86.25 209 MET A C 1
ATOM 1710 O O . MET A 1 209 ? -4.469 -14.894 5.669 1.00 86.25 209 MET A O 1
ATOM 1714 N N . LYS A 1 210 ? -4.845 -17.089 5.852 1.00 86.31 210 LYS A N 1
ATOM 1715 C CA . LYS A 1 210 ? -4.404 -17.453 4.490 1.00 86.31 210 LYS A CA 1
ATOM 1716 C C . LYS A 1 210 ? -5.570 -17.870 3.591 1.00 86.31 210 LYS A C 1
ATOM 1718 O O . LYS A 1 210 ? -5.395 -18.790 2.786 1.00 86.31 210 LYS A O 1
ATOM 1723 N N . THR A 1 211 ? -6.720 -17.219 3.729 1.00 94.81 211 THR A N 1
ATOM 1724 C CA . THR A 1 211 ? -7.903 -17.446 2.888 1.00 94.81 211 THR A CA 1
ATOM 1725 C C . THR A 1 211 ? -7.673 -16.951 1.456 1.00 94.81 211 THR A C 1
ATOM 1727 O O . THR A 1 211 ? -6.783 -16.134 1.196 1.00 94.81 211 THR A O 1
ATOM 1730 N N . ASP A 1 212 ? -8.449 -17.456 0.500 1.00 95.44 212 ASP A N 1
ATOM 1731 C CA . ASP A 1 212 ? -8.302 -17.070 -0.907 1.00 95.44 212 ASP A CA 1
ATOM 1732 C C . ASP A 1 212 ? -8.604 -15.581 -1.177 1.00 95.44 212 ASP A C 1
ATOM 1734 O O . ASP A 1 212 ? -7.791 -14.952 -1.868 1.00 95.44 212 ASP A O 1
ATOM 1738 N N . PRO A 1 213 ? -9.648 -14.957 -0.585 1.00 96.44 213 PRO A N 1
ATOM 1739 C CA . PRO A 1 213 ? -9.886 -13.517 -0.719 1.00 96.44 213 PRO A CA 1
ATOM 1740 C C . PRO A 1 213 ? -8.707 -12.686 -0.209 1.00 96.44 213 PRO A C 1
ATOM 1742 O O . PRO A 1 213 ? -8.227 -11.785 -0.903 1.00 96.44 213 PRO A O 1
ATOM 1745 N N . TYR A 1 214 ? -8.152 -13.047 0.953 1.00 96.44 214 TYR A N 1
ATOM 1746 C CA . TYR A 1 214 ? -6.969 -12.391 1.505 1.00 96.44 214 TYR A CA 1
ATOM 1747 C C . TYR A 1 214 ? -5.777 -12.463 0.538 1.00 96.44 214 TYR A C 1
ATOM 1749 O O . TYR A 1 214 ? -5.132 -11.449 0.243 1.00 96.44 214 TYR A O 1
ATOM 1757 N N . ARG A 1 215 ? -5.488 -13.652 -0.012 1.00 95.00 215 ARG A N 1
ATOM 1758 C CA . ARG A 1 215 ? -4.387 -13.844 -0.974 1.00 95.00 215 ARG A CA 1
ATOM 1759 C C . ARG A 1 215 ? -4.600 -13.023 -2.242 1.00 95.00 215 ARG A C 1
ATOM 1761 O O . ARG A 1 215 ? -3.645 -12.416 -2.733 1.00 95.00 215 ARG A O 1
ATOM 1768 N N . ALA A 1 216 ? -5.829 -12.981 -2.754 1.00 94.75 216 ALA A N 1
ATOM 1769 C CA . ALA A 1 216 ? -6.187 -12.195 -3.928 1.00 94.75 216 ALA A CA 1
ATOM 1770 C C . ALA A 1 216 ? -5.974 -10.691 -3.684 1.00 94.75 216 ALA A C 1
ATOM 1772 O O . ALA A 1 216 ? -5.347 -10.008 -4.504 1.00 94.75 216 ALA A O 1
ATOM 1773 N N . GLY A 1 217 ? -6.407 -10.191 -2.525 1.00 95.25 217 GLY A N 1
ATOM 1774 C CA . GLY A 1 217 ? -6.218 -8.803 -2.114 1.00 95.25 217 GLY A CA 1
ATOM 1775 C C . GLY A 1 217 ? -4.746 -8.427 -1.973 1.00 95.25 217 GLY A C 1
ATOM 1776 O O . GLY A 1 217 ? -4.283 -7.439 -2.560 1.00 95.25 217 GLY A O 1
ATOM 1777 N N . PHE A 1 218 ? -3.969 -9.264 -1.283 1.00 95.81 218 PHE A N 1
ATOM 1778 C CA . PHE A 1 218 ? -2.527 -9.072 -1.145 1.00 95.81 218 PHE A CA 1
ATOM 1779 C C . PHE A 1 218 ? -1.836 -9.046 -2.511 1.00 95.81 218 PHE A C 1
ATOM 1781 O O . PHE A 1 218 ? -1.057 -8.132 -2.807 1.00 95.81 218 PHE A O 1
ATOM 1788 N N . ALA A 1 219 ? -2.146 -10.018 -3.374 1.00 93.81 219 ALA A N 1
ATOM 1789 C CA . ALA A 1 219 ? -1.567 -10.124 -4.705 1.00 93.81 219 ALA A CA 1
ATOM 1790 C C . ALA A 1 219 ? -1.863 -8.882 -5.558 1.00 93.81 219 ALA A C 1
ATOM 1792 O O . ALA A 1 219 ? -0.951 -8.378 -6.213 1.00 93.81 219 ALA A O 1
ATOM 1793 N N . ARG A 1 220 ? -3.084 -8.329 -5.515 1.00 93.25 220 ARG A N 1
ATOM 1794 C CA . ARG A 1 220 ? -3.461 -7.127 -6.283 1.00 93.25 220 ARG A CA 1
ATOM 1795 C C . ARG A 1 220 ? -2.524 -5.948 -6.002 1.00 93.25 220 ARG A C 1
ATOM 1797 O O . ARG A 1 220 ? -1.946 -5.377 -6.931 1.00 93.25 220 ARG A O 1
ATOM 1804 N N . ASN A 1 221 ? -2.310 -5.617 -4.730 1.00 93.75 221 ASN A N 1
ATOM 1805 C CA . ASN A 1 221 ? -1.433 -4.503 -4.356 1.00 93.75 221 ASN A CA 1
ATOM 1806 C C . ASN A 1 221 ? 0.054 -4.841 -4.526 1.00 93.75 221 ASN A C 1
ATOM 1808 O O . ASN A 1 221 ? 0.839 -3.980 -4.936 1.00 93.75 221 ASN A O 1
ATOM 1812 N N . ALA A 1 222 ? 0.457 -6.086 -4.274 1.00 93.81 222 ALA A N 1
ATOM 1813 C CA . ALA A 1 222 ? 1.833 -6.517 -4.479 1.00 93.81 222 ALA A CA 1
ATOM 1814 C C . ALA A 1 222 ? 2.242 -6.513 -5.971 1.00 93.81 222 ALA A C 1
ATOM 1816 O O . ALA A 1 222 ? 3.341 -6.040 -6.270 1.00 93.81 222 ALA A O 1
ATOM 1817 N N . ARG A 1 223 ? 1.359 -6.891 -6.914 1.00 91.94 223 ARG A N 1
ATOM 1818 C CA . ARG A 1 223 ? 1.605 -6.758 -8.370 1.00 91.94 223 ARG A CA 1
ATOM 1819 C C . ARG A 1 223 ? 1.814 -5.303 -8.768 1.00 91.94 223 ARG A C 1
ATOM 1821 O O . ARG A 1 223 ? 2.804 -4.979 -9.416 1.00 91.94 223 ARG A O 1
ATOM 1828 N N . SER A 1 224 ? 0.937 -4.404 -8.313 1.00 91.12 224 SER A N 1
ATOM 1829 C CA . SER A 1 224 ? 1.082 -2.965 -8.580 1.00 91.12 224 SER A CA 1
ATOM 1830 C C . SER A 1 224 ? 2.432 -2.430 -8.079 1.00 91.12 224 SER A C 1
ATOM 1832 O O . SER A 1 224 ? 3.126 -1.689 -8.779 1.00 91.12 224 SER A O 1
ATOM 1834 N N . ARG A 1 225 ? 2.872 -2.864 -6.889 1.00 92.12 225 ARG A N 1
ATOM 1835 C CA . ARG A 1 225 ? 4.203 -2.525 -6.361 1.00 92.12 225 ARG A CA 1
ATOM 1836 C C . ARG A 1 225 ? 5.337 -3.093 -7.212 1.00 92.12 225 ARG A C 1
ATOM 1838 O O . ARG A 1 225 ? 6.297 -2.362 -7.443 1.00 92.12 225 ARG A O 1
ATOM 1845 N N . GLN A 1 226 ? 5.249 -4.347 -7.658 1.00 91.50 226 GLN A N 1
ATOM 1846 C CA . GLN A 1 226 ? 6.243 -4.957 -8.551 1.00 91.50 226 GLN A CA 1
ATOM 1847 C C . GLN A 1 226 ? 6.362 -4.180 -9.860 1.00 91.50 226 GLN A C 1
ATOM 1849 O O . GLN A 1 226 ? 7.474 -3.811 -10.221 1.00 91.50 226 GLN A O 1
ATOM 1854 N N . MET A 1 227 ? 5.238 -3.848 -10.499 1.00 90.50 227 MET A N 1
ATOM 1855 C CA . MET A 1 227 ? 5.211 -3.063 -11.736 1.00 90.50 227 MET A CA 1
ATOM 1856 C C . MET A 1 227 ? 5.872 -1.694 -11.548 1.00 90.50 227 MET A C 1
ATOM 1858 O O . MET A 1 227 ? 6.779 -1.338 -12.292 1.00 90.50 227 MET A O 1
ATOM 1862 N N . ILE A 1 228 ? 5.488 -0.940 -10.509 1.00 92.12 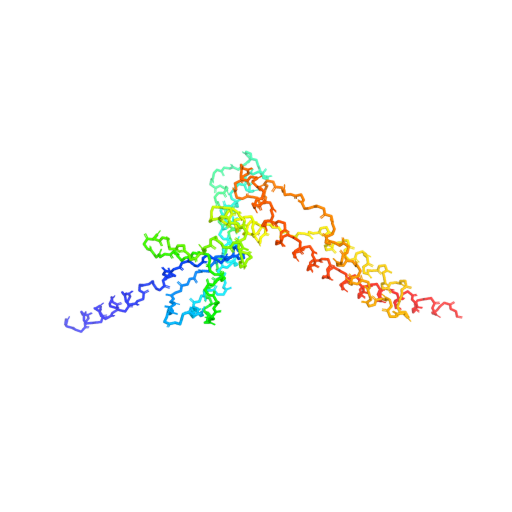228 ILE A N 1
ATOM 1863 C CA . ILE A 1 228 ? 6.060 0.393 -10.252 1.00 92.12 228 ILE A CA 1
ATOM 1864 C C . ILE A 1 228 ? 7.561 0.307 -9.947 1.00 92.12 228 ILE A C 1
ATOM 1866 O O . ILE A 1 228 ? 8.329 1.153 -10.403 1.00 92.12 228 ILE A O 1
ATOM 1870 N N . GLN A 1 229 ? 7.996 -0.677 -9.155 1.00 92.56 229 GLN A N 1
ATOM 1871 C CA . GLN A 1 229 ? 9.413 -0.837 -8.822 1.00 92.56 229 GLN A CA 1
ATOM 1872 C C . GLN A 1 229 ? 10.236 -1.313 -10.019 1.00 92.56 229 GLN A C 1
ATOM 1874 O O . GLN A 1 229 ? 11.323 -0.787 -10.239 1.00 92.56 229 GLN A O 1
ATOM 1879 N N . GLY A 1 230 ? 9.713 -2.249 -10.811 1.00 90.38 230 GLY A N 1
ATOM 1880 C CA . GLY A 1 230 ? 10.335 -2.709 -12.049 1.00 90.38 230 GLY A CA 1
ATOM 1881 C C . GLY A 1 230 ? 10.472 -1.590 -13.070 1.00 90.38 230 GLY A C 1
ATOM 1882 O O . GLY A 1 230 ? 11.561 -1.395 -13.603 1.00 90.38 230 GLY A O 1
ATOM 1883 N N . LEU A 1 231 ? 9.424 -0.784 -13.253 1.00 91.00 231 LEU A N 1
ATOM 1884 C CA . LEU A 1 231 ? 9.464 0.399 -14.108 1.00 91.00 231 LEU A CA 1
ATOM 1885 C C . LEU A 1 231 ? 10.542 1.385 -13.640 1.00 91.00 231 LEU A C 1
ATOM 1887 O O . LEU A 1 231 ? 11.410 1.758 -14.425 1.00 91.00 231 LEU A O 1
ATOM 1891 N N . LYS A 1 232 ? 10.551 1.752 -12.350 1.00 93.44 232 LYS A N 1
ATOM 1892 C CA . LYS A 1 232 ? 11.584 2.635 -11.775 1.00 93.44 232 LYS A CA 1
ATOM 1893 C C . LYS A 1 232 ? 12.994 2.099 -11.995 1.00 93.44 232 LYS A C 1
ATOM 1895 O O . LYS A 1 232 ? 13.863 2.853 -12.420 1.00 93.44 232 LYS A O 1
ATOM 1900 N N . GLY A 1 233 ? 13.199 0.812 -11.717 1.00 92.38 233 GLY A N 1
ATOM 1901 C CA . GLY A 1 233 ? 14.463 0.131 -11.958 1.00 92.38 233 GLY A CA 1
ATOM 1902 C C . 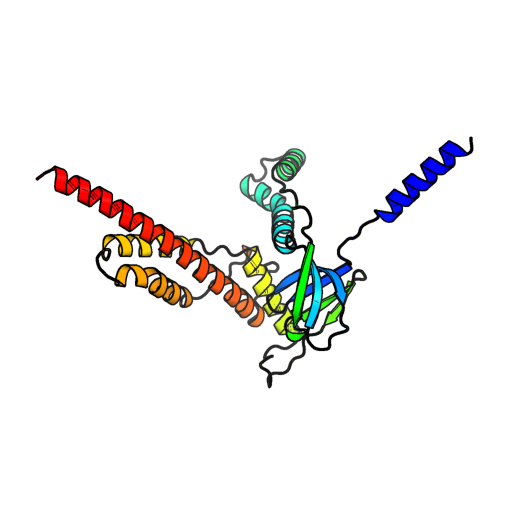GLY A 1 233 ? 14.873 0.243 -13.420 1.00 92.38 233 GLY A C 1
ATOM 1903 O O . GLY A 1 233 ? 15.958 0.732 -13.703 1.00 92.38 233 GLY A O 1
ATOM 1904 N N . SER A 1 234 ? 13.983 -0.115 -14.348 1.00 89.75 234 SER A N 1
ATOM 1905 C CA . SER A 1 234 ? 14.259 -0.093 -15.791 1.00 89.75 234 SER A CA 1
ATOM 1906 C C . SER A 1 234 ? 14.585 1.289 -16.341 1.00 89.75 234 SER A C 1
ATOM 1908 O O . SER A 1 234 ? 15.514 1.410 -17.135 1.00 89.75 234 SER A O 1
ATOM 1910 N N . VAL A 1 235 ? 13.906 2.342 -15.879 1.00 90.44 235 VAL A N 1
ATOM 1911 C CA . VAL A 1 235 ? 14.220 3.721 -16.272 1.00 90.44 235 VAL A CA 1
ATOM 1912 C C . VAL A 1 235 ? 15.626 4.099 -15.802 1.00 90.44 235 VAL A C 1
ATOM 1914 O O . VAL A 1 235 ? 16.429 4.567 -16.604 1.00 90.44 235 VAL A O 1
ATOM 1917 N N . ILE A 1 236 ? 15.954 3.836 -14.530 1.00 93.44 236 ILE A N 1
ATOM 1918 C CA . ILE A 1 236 ? 17.290 4.113 -13.972 1.00 93.44 236 ILE A CA 1
ATOM 1919 C C . ILE A 1 236 ? 18.365 3.309 -14.712 1.00 93.44 236 ILE A C 1
ATOM 1921 O O . ILE A 1 236 ? 19.392 3.863 -15.096 1.00 93.44 236 ILE A O 1
ATOM 1925 N N . GLY A 1 237 ? 18.113 2.020 -14.944 1.00 91.25 237 GLY A N 1
ATOM 1926 C CA . GLY A 1 237 ? 19.009 1.129 -15.671 1.00 91.25 237 GLY A CA 1
ATOM 1927 C C . GLY A 1 237 ? 19.274 1.614 -17.090 1.00 91.25 237 GLY A C 1
ATOM 1928 O O . GLY A 1 237 ? 20.426 1.706 -17.490 1.00 91.25 237 GLY A O 1
ATOM 1929 N N . THR A 1 238 ? 18.228 1.995 -17.825 1.00 88.50 238 THR A N 1
ATOM 1930 C CA . THR A 1 238 ? 18.348 2.475 -19.212 1.00 88.50 238 THR A CA 1
ATOM 1931 C C . THR A 1 238 ? 19.194 3.740 -19.291 1.00 88.50 238 THR A C 1
ATOM 1933 O O . THR A 1 238 ? 20.120 3.801 -20.094 1.00 88.50 238 THR A O 1
ATOM 1936 N N . VAL A 1 239 ? 18.936 4.722 -18.418 1.00 90.12 239 VAL A N 1
ATOM 1937 C CA . VAL A 1 239 ? 19.746 5.950 -18.346 1.00 90.12 239 VAL A CA 1
ATOM 1938 C C . VAL A 1 239 ? 21.208 5.620 -18.034 1.00 90.12 239 VAL A C 1
ATOM 1940 O O . VAL A 1 239 ? 22.105 6.133 -18.699 1.00 90.12 239 VAL A O 1
ATOM 1943 N N . ALA A 1 240 ? 21.459 4.732 -17.068 1.00 92.88 240 ALA A N 1
ATOM 1944 C CA . ALA A 1 240 ? 22.813 4.298 -16.733 1.00 92.88 240 ALA A CA 1
ATOM 1945 C C . ALA A 1 240 ? 23.505 3.578 -17.904 1.00 92.88 240 ALA A C 1
ATOM 1947 O O . ALA A 1 240 ? 24.679 3.833 -18.158 1.00 92.88 240 ALA A O 1
ATOM 1948 N N . GLY A 1 241 ? 22.784 2.723 -18.635 1.00 89.94 241 GLY A N 1
ATOM 1949 C CA . GLY A 1 241 ? 23.291 2.012 -19.809 1.00 89.94 241 GLY A CA 1
ATOM 1950 C C . GLY A 1 241 ? 23.695 2.959 -20.938 1.00 89.94 241 GLY A C 1
ATOM 1951 O O . GLY A 1 241 ? 24.799 2.839 -21.460 1.00 89.94 241 GLY A O 1
ATOM 1952 N N . VAL A 1 242 ? 22.856 3.949 -21.258 1.00 87.00 242 VAL A N 1
ATOM 1953 C CA . VAL A 1 242 ? 23.172 4.966 -22.279 1.00 87.00 242 VAL A CA 1
ATOM 1954 C C . VAL A 1 242 ? 24.406 5.778 -21.881 1.00 87.00 242 VAL A C 1
ATOM 1956 O O . VAL A 1 242 ? 25.323 5.923 -22.682 1.00 87.00 242 VAL A O 1
ATOM 1959 N N . LEU A 1 243 ? 24.478 6.257 -20.633 1.00 90.12 243 LEU A N 1
ATOM 1960 C CA . LEU A 1 243 ? 25.639 7.014 -20.149 1.00 90.12 243 LEU A CA 1
ATOM 1961 C C . LEU A 1 243 ? 26.926 6.182 -20.176 1.00 90.12 243 LEU A C 1
ATOM 1963 O O . LEU A 1 243 ? 27.973 6.681 -20.589 1.00 90.12 243 LEU A O 1
ATOM 1967 N N . LEU A 1 244 ? 26.850 4.917 -19.750 1.00 90.69 244 LEU A N 1
ATOM 1968 C CA . LEU A 1 244 ? 27.985 4.001 -19.774 1.00 90.69 244 LEU A CA 1
ATOM 1969 C C . LEU A 1 244 ? 28.475 3.775 -21.205 1.00 90.69 244 LEU A C 1
ATOM 1971 O O . LEU A 1 244 ? 29.680 3.825 -21.443 1.00 90.69 244 LEU A O 1
ATOM 1975 N N . TYR A 1 245 ? 27.559 3.582 -22.157 1.00 86.25 245 TYR A N 1
ATOM 1976 C CA . TYR A 1 245 ? 27.942 3.476 -23.557 1.00 86.25 245 TYR A CA 1
ATOM 1977 C C . TYR A 1 245 ? 28.628 4.746 -24.057 1.00 86.25 245 TYR A C 1
ATOM 1979 O O . TYR A 1 245 ? 29.687 4.638 -24.663 1.00 86.25 245 TYR A O 1
ATOM 1987 N N . SER A 1 246 ? 28.081 5.935 -23.785 1.00 86.69 246 SER A N 1
ATOM 1988 C CA . SER A 1 246 ? 28.681 7.191 -24.250 1.00 86.69 246 SER A CA 1
ATOM 1989 C C . SER A 1 246 ? 30.125 7.351 -23.768 1.00 86.69 246 SER A C 1
ATOM 1991 O O . SER A 1 246 ? 30.990 7.766 -24.531 1.00 86.69 246 SER A O 1
ATOM 1993 N N . VAL A 1 247 ? 30.417 6.971 -22.519 1.00 89.81 247 VAL A N 1
ATOM 1994 C CA . VAL A 1 247 ? 31.791 6.980 -21.986 1.00 89.81 247 VAL A CA 1
ATOM 1995 C C . VAL A 1 247 ? 32.677 5.950 -22.694 1.00 89.81 247 VAL A C 1
ATOM 1997 O O . VAL A 1 247 ? 33.814 6.261 -23.044 1.00 89.81 247 VAL A O 1
ATOM 2000 N N . LEU A 1 248 ? 32.172 4.734 -22.920 1.00 87.38 248 LEU A N 1
ATOM 2001 C CA . LEU A 1 248 ? 32.916 3.685 -23.622 1.00 87.38 248 LEU A CA 1
ATOM 2002 C C . LEU A 1 248 ? 33.213 4.072 -25.077 1.00 87.38 248 LEU A C 1
ATOM 2004 O O . LEU A 1 248 ? 34.343 3.906 -25.523 1.00 87.38 248 LEU A O 1
ATOM 2008 N N . ALA A 1 249 ? 32.236 4.629 -25.791 1.00 82.12 249 ALA A N 1
ATOM 2009 C CA . ALA A 1 249 ? 32.386 5.074 -27.172 1.00 82.12 249 ALA A CA 1
ATOM 2010 C C . ALA A 1 249 ? 33.424 6.202 -27.294 1.00 82.12 249 ALA A C 1
ATOM 2012 O O . ALA A 1 249 ? 34.340 6.100 -28.108 1.00 82.12 249 ALA A O 1
ATOM 2013 N N . ASN A 1 250 ? 33.362 7.208 -26.413 1.00 79.38 250 ASN A N 1
ATOM 2014 C CA . ASN A 1 250 ? 34.318 8.321 -26.402 1.00 79.38 250 ASN A CA 1
ATOM 2015 C C . ASN A 1 250 ? 35.765 7.862 -26.133 1.00 79.38 250 ASN A C 1
ATOM 2017 O O . ASN A 1 250 ? 36.705 8.401 -26.712 1.00 79.38 250 ASN A O 1
ATOM 2021 N N . ASN A 1 251 ? 35.961 6.856 -25.274 1.00 77.31 251 ASN A N 1
ATOM 2022 C CA . ASN A 1 251 ? 37.293 6.310 -24.990 1.00 77.31 251 ASN A CA 1
ATOM 2023 C C . ASN A 1 251 ? 37.843 5.444 -26.134 1.00 77.31 251 ASN A C 1
ATOM 2025 O O . ASN A 1 251 ? 39.056 5.356 -26.302 1.00 77.31 251 ASN A O 1
ATOM 2029 N N . VAL A 1 252 ? 36.972 4.796 -26.912 1.00 68.94 252 VAL A N 1
ATOM 2030 C CA . VAL A 1 252 ? 37.375 3.965 -28.058 1.00 68.94 252 VAL A CA 1
ATOM 2031 C C . VAL A 1 252 ? 37.755 4.827 -29.265 1.00 68.94 252 VAL A C 1
ATOM 2033 O O . VAL A 1 252 ? 38.690 4.479 -29.985 1.00 68.94 252 VAL A O 1
ATOM 2036 N N . GLU A 1 253 ? 37.090 5.964 -29.473 1.00 57.66 253 GLU A N 1
ATOM 2037 C CA . GLU A 1 253 ? 37.428 6.892 -30.561 1.00 57.66 253 GLU A CA 1
ATOM 2038 C C . GLU A 1 253 ? 38.731 7.670 -30.314 1.00 57.66 253 GLU A C 1
ATOM 2040 O O . GLU A 1 253 ? 39.417 8.003 -31.272 1.00 57.66 253 GLU A O 1
ATOM 2045 N N . GLY A 1 254 ? 39.141 7.882 -29.057 1.00 53.19 254 GLY A N 1
ATOM 2046 C CA . GLY A 1 254 ? 40.406 8.553 -28.714 1.00 53.19 254 GLY A CA 1
ATOM 2047 C C . GLY A 1 254 ? 41.687 7.715 -28.882 1.00 53.19 254 GLY A C 1
ATOM 2048 O O . GLY A 1 254 ? 42.773 8.226 -28.618 1.00 53.19 254 GLY A O 1
ATOM 2049 N N . ILE A 1 255 ? 41.580 6.438 -29.275 1.00 50.53 255 ILE A N 1
ATOM 2050 C CA . ILE A 1 255 ? 42.721 5.517 -29.485 1.00 50.53 255 ILE A CA 1
ATOM 2051 C C . ILE A 1 255 ? 42.983 5.262 -30.991 1.00 50.53 255 ILE A C 1
ATOM 2053 O O . ILE A 1 255 ? 43.940 4.573 -31.345 1.00 50.53 255 ILE A O 1
ATOM 2057 N N . ARG A 1 256 ? 42.166 5.820 -31.894 1.00 42.69 256 ARG A N 1
ATOM 2058 C CA . ARG A 1 256 ? 42.385 5.780 -33.352 1.00 42.69 256 ARG A CA 1
ATOM 2059 C C . ARG A 1 256 ? 43.001 7.073 -33.862 1.00 42.69 256 ARG A C 1
ATOM 2061 O O . ARG A 1 256 ? 43.802 6.962 -34.815 1.00 42.69 256 ARG A O 1
#

Radius of gyration: 25.52 Å; chains: 1; bounding box: 69×58×76 Å

Secondary structure (DSSP, 8-state):
-HHHHHHHHHHHHHHHHTS-----EEEEETTS-EEEEEEEE--SSSEEEEEEETTHHHHHHHHHHHHHHHHHHHHHHGGGS-HHHHHHHHHHHPPPPPPP-EEEEEEEGGGEEEEEETT--EEE----BGGGTB-S-HHHHHHHHHHHHHHHHH---HHHHHHHHHHHHHHHHH-TTSTHHHHHHHHHHHHTTSS-----GGG-S-TT---HHHHHHHHHHHHHHHHHHHHHHHHHHHHHHHHHHHHHHHHHHTT-

Foldseek 3Di:
DVPVVVVVVVVVVVVVVVPDLFQFKWWQFLLLDTWRWSDWDPPDPWKIKTKTFPCVLVLVLLVVCLVCVLVVVCVVCPPPDDPVRSVVVSVVPRDDRDPGDIDIDMDTLQRTQWMQGNVRDIDGSDDQDVVVPNPDDNVLSVLLSLLSNLLSNAPQQVVLLQVLLQQLLVLLQPAVVHPVNVCSLVVSLVVLLPDQDDDDCSSHPDSVSPDPSSSNSNSVNNNVNSSVSSSNSNVNNNVVNNVVNVVVVVVVVVVD

pLDDT: mean 85.83, std 12.97, range [42.69, 97.25]